Protein AF-A0A7J6Q6P9-F1 (afdb_monomer_lite)

Foldseek 3Di:
DVVVVVVVVVVVVVVCVVVVHDPDDDPPDDDDDPDDVVVVVVVVVVVVVVVVVVVVVVVVVVVVVVVVVVVVVVVVVVVVVVVVVVVVVVVVVVVCVVPDDDCPVVVVVVVVVVVVVPPDDDDDDDDDDDDDDDDDDDDDDDDDDPDDDDVVVVVCCVVPNPDDDPPPPPDQDPVNVPDCVVPDCCVPPPDHDDPDDDDDDDDDDDDDDDDPDDDD

Secondary structure (DSSP, 8-state):
-HHHHHHHHHHHHHHHHHTT---SPPTT--PPPSS-HHHHHHHHHHHHHHHHHHHHHHHHHHHHHHHHHHHHHHHHHHHHHHHHHHHHHHHHHHHHHHH-S--HHHHHHHHHHHHHHTTSPPP--------------PPP------PPP-HHHHHHHHHH-SSS--SSTTSPPTTTTT--TT--HHHHSS-----------PPP-PPPP---PPP-

Organism: Perkinsus olseni (NCBI:txid32597)

Radius of gyration: 37.48 Å; chains: 1; bounding box: 101×55×90 Å

pLDDT: mean 73.53, std 23.16, range [28.72, 98.19]

InterPro domains:
  IPR008610 Eukaryotic rRNA processing [PF05890] (1-209)
  IPR008610 Eukaryo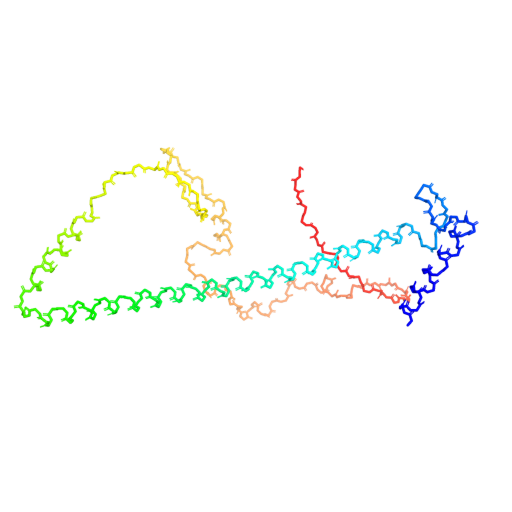tic rRNA processing [PTHR13028] (1-210)

Structure (mmCIF, N/CA/C/O backbone):
data_AF-A0A7J6Q6P9-F1
#
_entry.id   AF-A0A7J6Q6P9-F1
#
loop_
_atom_site.group_PDB
_atom_site.id
_atom_site.type_symbol
_atom_site.label_atom_id
_atom_site.label_alt_id
_atom_site.label_comp_id
_atom_site.label_asym_id
_atom_site.label_entity_id
_atom_site.label_seq_id
_atom_site.pdbx_PDB_ins_code
_atom_site.Cartn_x
_atom_site.Cartn_y
_atom_site.Cartn_z
_atom_site.occupancy
_atom_site.B_iso_or_equiv
_atom_site.auth_seq_id
_atom_site.auth_comp_id
_atom_site.auth_asym_id
_atom_site.auth_atom_id
_atom_site.pdbx_PDB_model_num
ATOM 1 N N . MET A 1 1 ? 11.789 15.532 -20.020 1.00 88.06 1 MET A N 1
ATOM 2 C CA . MET A 1 1 ? 12.680 14.413 -20.402 1.00 88.06 1 MET A CA 1
ATOM 3 C C . MET A 1 1 ? 11.927 13.096 -20.559 1.00 88.06 1 MET A C 1
ATOM 5 O O . MET A 1 1 ? 11.955 12.576 -21.658 1.00 88.06 1 MET A O 1
ATOM 9 N N . TYR A 1 2 ? 11.208 12.575 -19.553 1.00 96.00 2 TYR A N 1
ATOM 10 C CA . TYR A 1 2 ? 10.487 11.293 -19.706 1.00 96.00 2 TYR A CA 1
ATOM 11 C C . TYR A 1 2 ? 9.427 11.291 -20.832 1.00 96.00 2 TYR A C 1
ATOM 13 O O . TYR A 1 2 ? 9.474 10.401 -21.671 1.00 96.00 2 TYR A O 1
ATOM 21 N N . SER A 1 3 ? 8.559 12.314 -20.920 1.00 96.50 3 SER A N 1
ATOM 22 C CA . SER A 1 3 ? 7.544 12.436 -21.999 1.00 96.50 3 SER A CA 1
ATOM 23 C C . SER A 1 3 ? 8.168 12.438 -23.398 1.00 96.50 3 SER A C 1
ATOM 25 O O . SER A 1 3 ? 7.826 11.618 -24.236 1.00 96.50 3 SER A O 1
ATOM 27 N N . GLN A 1 4 ? 9.186 13.276 -23.608 1.00 97.00 4 GLN A N 1
ATOM 28 C CA . GLN A 1 4 ? 9.912 13.368 -24.879 1.00 97.00 4 GLN A CA 1
ATOM 29 C C . GLN A 1 4 ? 10.585 12.039 -25.279 1.00 97.00 4 GLN A C 1
ATOM 31 O O . GLN A 1 4 ? 10.624 11.681 -26.455 1.00 97.00 4 GLN A O 1
ATOM 36 N N . VAL A 1 5 ? 11.110 11.281 -24.308 1.00 97.69 5 VAL A N 1
ATOM 37 C CA . VAL A 1 5 ? 11.664 9.939 -24.561 1.00 97.69 5 VAL A CA 1
ATOM 38 C C . VAL A 1 5 ? 10.554 8.964 -24.959 1.00 97.69 5 VAL A C 1
ATOM 40 O O . VAL A 1 5 ? 10.743 8.187 -25.884 1.00 97.69 5 VAL A O 1
ATOM 43 N N . GLN A 1 6 ? 9.386 9.015 -24.316 1.00 96.69 6 GLN A N 1
ATOM 44 C CA . GLN A 1 6 ? 8.255 8.170 -24.706 1.00 96.69 6 GLN A CA 1
ATOM 45 C C . GLN A 1 6 ? 7.772 8.488 -26.126 1.00 96.69 6 GLN A C 1
ATOM 47 O O . GLN A 1 6 ? 7.619 7.571 -26.926 1.00 96.69 6 GLN A O 1
ATOM 52 N N . GLU A 1 7 ? 7.609 9.769 -26.458 1.00 97.50 7 GLU A N 1
ATOM 53 C CA . GLU A 1 7 ? 7.200 10.229 -27.792 1.00 97.50 7 GLU A CA 1
ATOM 54 C C . GLU A 1 7 ? 8.196 9.772 -28.871 1.00 97.50 7 GLU A C 1
ATOM 56 O O . GLU A 1 7 ? 7.816 9.093 -29.825 1.00 97.50 7 GLU A O 1
ATOM 61 N N . SER A 1 8 ? 9.494 10.023 -28.676 1.00 97.56 8 SER A N 1
ATOM 62 C CA . SER A 1 8 ? 10.532 9.578 -29.621 1.00 97.56 8 SER A CA 1
ATOM 63 C C . SER A 1 8 ? 10.601 8.054 -29.782 1.00 97.56 8 SER A C 1
ATOM 65 O O . SER A 1 8 ? 10.774 7.563 -30.899 1.00 97.56 8 SER A O 1
ATOM 67 N N . VAL A 1 9 ? 10.409 7.287 -28.702 1.00 96.75 9 VAL A N 1
ATOM 68 C CA . VAL A 1 9 ? 10.307 5.821 -28.773 1.00 96.75 9 VAL A CA 1
ATOM 69 C C . VAL A 1 9 ? 9.093 5.417 -29.610 1.00 96.75 9 VAL A C 1
ATOM 71 O O . VAL A 1 9 ? 9.234 4.601 -30.518 1.00 96.75 9 VAL A O 1
ATOM 74 N N . THR A 1 10 ? 7.916 6.010 -29.384 1.00 96.44 10 THR A N 1
ATOM 75 C CA . THR A 1 10 ? 6.718 5.687 -30.181 1.00 96.44 10 THR A CA 1
ATOM 76 C C . THR A 1 10 ? 6.895 5.996 -31.669 1.00 96.44 10 THR A C 1
ATOM 78 O O . THR A 1 10 ? 6.491 5.194 -32.515 1.00 96.44 10 THR A O 1
ATOM 81 N N . GLU A 1 11 ? 7.567 7.098 -32.010 1.00 97.06 11 GLU A N 1
ATOM 82 C CA . GLU A 1 11 ? 7.910 7.417 -33.397 1.00 97.06 11 GLU A CA 1
ATOM 83 C C . GLU A 1 11 ? 8.879 6.398 -34.009 1.00 97.06 11 GLU A C 1
ATOM 85 O O . GLU A 1 11 ? 8.691 5.988 -35.157 1.00 97.06 11 GLU A O 1
ATOM 90 N N . ALA A 1 12 ? 9.890 5.951 -33.257 1.00 96.94 12 ALA A N 1
ATOM 91 C CA . ALA A 1 12 ? 10.829 4.928 -33.714 1.00 96.94 12 ALA A CA 1
ATOM 92 C C . ALA A 1 12 ? 10.117 3.598 -34.013 1.00 96.94 12 ALA A C 1
ATOM 94 O O . ALA A 1 12 ? 10.311 3.031 -35.087 1.00 96.94 12 ALA A O 1
ATOM 95 N N . PHE A 1 13 ? 9.221 3.150 -33.125 1.00 96.12 13 PHE A N 1
ATOM 96 C CA . PHE A 1 13 ? 8.405 1.949 -33.343 1.00 96.12 13 PHE A CA 1
ATOM 97 C C . PHE A 1 13 ? 7.531 2.057 -34.601 1.00 96.12 13 PHE A C 1
ATOM 99 O O . PHE A 1 13 ? 7.444 1.098 -35.367 1.00 96.12 13 PHE A O 1
ATOM 106 N N . ARG A 1 14 ? 6.940 3.232 -34.874 1.00 96.38 14 ARG A N 1
ATOM 107 C CA . ARG A 1 14 ? 6.174 3.474 -36.110 1.00 96.38 14 ARG A CA 1
ATOM 108 C C . ARG A 1 14 ? 7.041 3.312 -37.363 1.00 96.38 14 ARG A C 1
ATOM 110 O O . ARG A 1 14 ? 6.584 2.741 -38.351 1.00 96.38 14 ARG A O 1
ATOM 117 N N . ARG A 1 15 ? 8.284 3.802 -37.330 1.00 96.81 15 ARG A N 1
ATOM 118 C CA . ARG A 1 15 ? 9.233 3.674 -38.449 1.00 96.81 15 ARG A CA 1
ATOM 119 C C . ARG A 1 15 ? 9.707 2.232 -38.632 1.00 96.81 15 ARG A C 1
ATOM 121 O O . ARG A 1 15 ? 9.747 1.765 -39.764 1.00 96.81 15 ARG A O 1
ATOM 128 N N . PHE A 1 16 ? 10.016 1.516 -37.550 1.00 96.81 16 PHE A N 1
ATOM 129 C CA . PHE A 1 16 ? 10.397 0.099 -37.618 1.00 96.81 16 PHE A CA 1
ATOM 130 C C . PHE A 1 16 ? 9.283 -0.767 -38.203 1.00 96.81 16 PHE A C 1
ATOM 132 O O . PHE A 1 16 ? 9.556 -1.578 -39.083 1.00 96.81 16 PHE A O 1
ATOM 139 N N . ALA A 1 17 ? 8.030 -0.517 -37.813 1.00 95.25 17 ALA A N 1
ATOM 140 C CA . ALA A 1 17 ? 6.877 -1.198 -38.392 1.00 95.25 17 ALA A CA 1
ATOM 141 C C . ALA A 1 17 ? 6.745 -0.946 -39.905 1.00 95.25 17 ALA A C 1
ATOM 143 O O . ALA A 1 17 ? 6.518 -1.886 -40.659 1.00 95.25 17 ALA A O 1
ATOM 144 N N . ALA A 1 18 ? 6.949 0.295 -40.368 1.00 96.06 18 ALA A N 1
ATOM 145 C CA . ALA A 1 18 ? 6.921 0.623 -41.798 1.00 96.06 18 ALA A CA 1
ATOM 146 C C . ALA A 1 18 ? 8.046 -0.059 -42.601 1.00 96.06 18 ALA A C 1
ATOM 148 O O . ALA A 1 18 ? 7.865 -0.352 -43.779 1.00 96.06 18 ALA A O 1
ATOM 149 N N . MET A 1 19 ? 9.193 -0.322 -41.965 1.00 96.50 19 MET A N 1
ATOM 150 C CA . MET A 1 19 ? 10.325 -1.047 -42.558 1.00 96.50 19 MET A CA 1
ATOM 151 C C . MET A 1 19 ? 10.232 -2.573 -42.385 1.00 96.50 19 MET A C 1
ATOM 153 O O . MET A 1 19 ? 11.109 -3.283 -42.866 1.00 96.50 19 MET A O 1
ATOM 157 N N . GLY A 1 20 ? 9.208 -3.088 -41.693 1.00 94.75 20 GLY A N 1
ATOM 158 C CA . GLY A 1 20 ? 9.057 -4.520 -41.416 1.00 94.75 20 GLY A CA 1
ATOM 159 C C . GLY A 1 20 ? 10.080 -5.088 -40.422 1.00 94.75 20 GLY A C 1
ATOM 160 O O . GLY A 1 20 ? 10.355 -6.282 -40.455 1.00 94.75 20 GLY A O 1
ATOM 161 N N . ILE A 1 21 ? 10.663 -4.251 -39.556 1.00 94.81 21 ILE A N 1
ATOM 162 C CA . ILE A 1 21 ? 11.646 -4.669 -38.546 1.00 94.81 21 ILE A CA 1
ATOM 163 C C . ILE A 1 21 ? 10.938 -4.897 -37.207 1.00 94.81 21 ILE A C 1
ATOM 165 O O . ILE A 1 21 ? 10.296 -3.992 -36.667 1.00 94.81 21 ILE A O 1
ATOM 169 N N . GLU A 1 22 ? 11.101 -6.088 -36.633 1.00 91.62 22 GLU A N 1
ATOM 170 C CA . GLU A 1 22 ? 10.611 -6.404 -35.2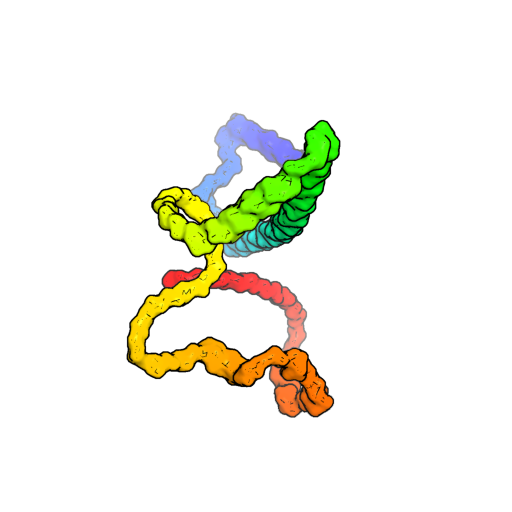90 1.00 91.62 22 GLU A CA 1
ATOM 171 C C . GLU A 1 22 ? 11.478 -5.725 -34.222 1.00 91.62 22 GLU A C 1
ATOM 173 O O . GLU A 1 22 ? 12.670 -5.992 -34.091 1.00 91.62 22 GLU A O 1
ATOM 178 N N . ALA A 1 23 ? 10.875 -4.824 -33.444 1.00 91.81 23 ALA A N 1
ATOM 179 C CA . ALA A 1 23 ? 11.579 -4.062 -32.409 1.00 91.81 23 ALA A CA 1
ATOM 180 C C . ALA A 1 23 ? 11.483 -4.687 -31.004 1.00 91.81 23 ALA A C 1
ATOM 182 O O . ALA A 1 23 ? 12.222 -4.296 -30.098 1.00 91.81 23 ALA A O 1
ATOM 183 N N . ASN A 1 24 ? 10.566 -5.637 -30.798 1.00 92.56 24 ASN A N 1
ATOM 184 C CA . ASN A 1 24 ? 10.370 -6.288 -29.506 1.00 92.56 24 ASN A CA 1
ATOM 185 C C . ASN A 1 24 ? 11.336 -7.458 -29.338 1.00 92.56 24 ASN A C 1
ATOM 187 O O . ASN A 1 24 ? 11.529 -8.256 -30.248 1.00 92.56 24 ASN A O 1
ATOM 191 N N . ARG A 1 25 ? 11.894 -7.595 -28.134 1.00 92.38 25 ARG A N 1
ATOM 192 C CA . ARG A 1 25 ? 12.655 -8.786 -27.757 1.00 92.38 25 ARG A CA 1
ATOM 193 C C . ARG A 1 25 ? 11.681 -9.959 -27.547 1.00 92.38 25 ARG A C 1
ATOM 195 O O . ARG A 1 25 ? 10.797 -9.811 -26.705 1.00 92.38 25 ARG A O 1
ATOM 202 N N . PRO A 1 26 ? 11.860 -11.109 -28.222 1.00 93.56 26 PRO A N 1
ATOM 203 C CA . PRO A 1 26 ? 11.084 -12.314 -27.934 1.00 93.56 26 PRO A CA 1
ATOM 204 C C . PRO A 1 26 ? 11.353 -12.845 -26.519 1.00 93.56 26 PRO A C 1
ATOM 206 O O . PRO A 1 26 ? 12.494 -12.799 -26.047 1.00 93.56 26 PRO A O 1
ATOM 209 N N . ASP A 1 27 ? 10.328 -13.394 -25.865 1.00 89.94 27 ASP A N 1
ATOM 210 C CA . ASP A 1 27 ? 10.433 -13.917 -24.493 1.00 89.94 27 ASP A CA 1
ATOM 211 C C . ASP A 1 27 ? 11.379 -15.129 -24.391 1.00 89.94 27 ASP A C 1
ATOM 213 O O . ASP A 1 27 ? 12.141 -15.240 -23.429 1.00 89.94 27 ASP A O 1
ATOM 217 N N . ASP A 1 28 ? 11.405 -15.978 -25.423 1.00 92.50 28 ASP A N 1
ATOM 218 C CA . ASP A 1 28 ? 12.211 -17.208 -25.475 1.00 92.50 28 ASP A CA 1
ATOM 219 C C . ASP A 1 28 ? 13.658 -16.983 -25.965 1.00 92.50 28 ASP A C 1
ATOM 221 O O . ASP A 1 28 ? 14.434 -17.926 -26.133 1.00 92.50 28 ASP A O 1
ATOM 225 N N . PHE A 1 29 ? 14.062 -15.727 -26.188 1.00 92.56 29 PHE A N 1
ATOM 226 C CA . PHE A 1 29 ? 15.419 -15.389 -26.617 1.00 92.56 29 PHE A CA 1
ATOM 227 C C . PHE A 1 29 ? 16.340 -15.114 -25.414 1.00 92.56 29 PHE A C 1
ATOM 229 O O . PHE A 1 29 ? 16.407 -13.997 -24.875 1.00 92.56 29 PHE A O 1
ATOM 236 N N . TYR A 1 30 ? 17.080 -16.145 -24.990 1.00 89.88 30 TYR A N 1
ATOM 237 C CA . TYR A 1 30 ? 18.031 -16.102 -23.871 1.00 89.88 30 TYR A CA 1
ATOM 238 C C . TYR A 1 30 ? 19.403 -15.542 -24.285 1.00 89.88 30 TYR A C 1
ATOM 240 O O . TYR A 1 30 ? 20.372 -16.279 -24.448 1.00 89.88 30 TYR A O 1
ATOM 248 N N . ALA A 1 31 ? 19.490 -14.220 -24.427 1.00 90.88 31 ALA A N 1
ATOM 249 C CA . ALA A 1 31 ? 20.757 -13.495 -24.544 1.00 90.88 31 ALA A CA 1
ATOM 250 C C . ALA A 1 31 ? 21.165 -12.850 -23.209 1.00 90.88 31 ALA A C 1
ATOM 252 O O . ALA A 1 31 ? 20.323 -12.604 -22.340 1.00 90.88 31 ALA A O 1
ATOM 253 N N . GLU A 1 32 ? 22.455 -12.548 -23.049 1.00 91.94 32 GLU A N 1
ATOM 254 C CA . GLU A 1 32 ? 22.954 -11.821 -21.881 1.00 91.94 32 GLU A CA 1
ATOM 255 C C . GLU A 1 32 ? 22.300 -10.432 -21.786 1.00 91.94 32 GLU A C 1
ATOM 257 O O . GLU A 1 32 ? 22.268 -9.663 -22.7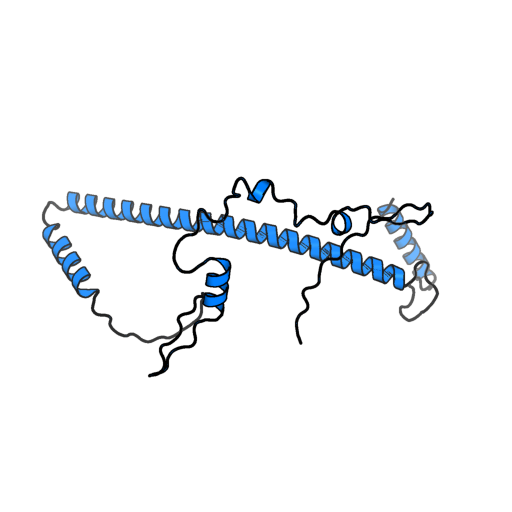46 1.00 91.94 32 GLU A O 1
ATOM 262 N N . MET A 1 33 ? 21.755 -10.112 -20.611 1.00 94.25 33 MET A N 1
ATOM 263 C CA . MET A 1 33 ? 21.126 -8.824 -20.320 1.00 94.25 33 MET A CA 1
ATOM 264 C C . MET A 1 33 ? 22.066 -7.941 -19.502 1.00 94.25 33 MET A C 1
ATOM 266 O O . MET A 1 33 ? 22.851 -8.433 -18.697 1.00 94.25 33 MET A O 1
ATOM 270 N N . LEU A 1 34 ? 21.899 -6.617 -19.604 1.00 95.06 34 LEU A N 1
ATOM 271 C CA . LEU A 1 34 ? 22.703 -5.636 -18.855 1.00 95.06 34 LEU A CA 1
ATOM 272 C C . LEU A 1 34 ? 22.706 -5.871 -17.328 1.00 95.06 34 LEU A C 1
ATOM 274 O O . LEU A 1 34 ? 23.646 -5.487 -16.634 1.00 95.06 34 LEU A O 1
ATOM 278 N N . LYS A 1 35 ? 21.639 -6.469 -16.787 1.00 95.62 35 LYS A N 1
ATOM 279 C CA . LYS A 1 35 ? 21.536 -6.871 -15.379 1.00 95.62 35 LYS A CA 1
ATOM 280 C C . LYS A 1 35 ? 21.276 -8.362 -15.290 1.00 95.62 35 LYS A C 1
ATOM 282 O O . LYS A 1 35 ? 20.409 -8.879 -15.988 1.00 95.62 35 LYS A O 1
ATOM 287 N N . THR A 1 36 ? 21.955 -9.018 -14.356 1.00 96.69 36 THR A N 1
ATOM 288 C CA . THR A 1 36 ? 21.766 -10.450 -14.116 1.00 96.69 36 THR A CA 1
ATOM 289 C C . THR A 1 36 ? 20.416 -10.734 -13.458 1.00 96.69 36 THR A C 1
ATOM 291 O O . THR A 1 36 ? 19.920 -9.950 -12.638 1.00 96.69 36 THR A O 1
ATOM 294 N N . ASP A 1 37 ? 19.840 -11.904 -13.737 1.00 93.31 37 ASP A N 1
ATOM 295 C CA . ASP A 1 37 ? 18.557 -12.317 -13.152 1.00 93.31 37 ASP A CA 1
ATOM 296 C C . ASP A 1 37 ? 18.591 -12.377 -11.625 1.00 93.31 37 ASP A C 1
ATOM 298 O O . ASP A 1 37 ? 17.607 -12.048 -10.960 1.00 93.31 37 ASP A O 1
ATOM 302 N N . GLN A 1 38 ? 19.748 -12.707 -11.046 1.00 96.00 38 GLN A N 1
ATOM 303 C CA . GLN A 1 38 ? 19.955 -12.668 -9.599 1.00 96.00 38 GLN A CA 1
ATOM 304 C C . GLN A 1 38 ? 19.790 -11.253 -9.027 1.00 96.00 38 GLN A C 1
ATOM 306 O O . GLN A 1 38 ? 19.227 -11.074 -7.944 1.00 96.00 38 GLN A O 1
ATOM 311 N N . GLN A 1 39 ? 20.280 -10.230 -9.732 1.00 97.31 39 GLN A N 1
ATOM 312 C CA . GLN A 1 39 ? 20.097 -8.838 -9.321 1.00 97.31 39 GLN A CA 1
ATOM 313 C C . GLN A 1 39 ? 18.634 -8.414 -9.471 1.00 97.31 39 GLN A C 1
ATOM 315 O O . GLN A 1 39 ? 18.081 -7.808 -8.551 1.00 97.31 39 GLN A O 1
ATOM 320 N N . MET A 1 40 ? 17.982 -8.781 -10.577 1.00 96.50 40 MET A N 1
ATOM 321 C CA . MET A 1 40 ? 16.561 -8.494 -10.789 1.00 96.50 40 MET A CA 1
ATOM 322 C C . MET A 1 40 ? 15.664 -9.204 -9.767 1.00 96.50 40 MET A C 1
ATOM 324 O O . MET A 1 40 ? 14.704 -8.604 -9.287 1.00 96.50 40 MET A O 1
ATOM 328 N N . GLY A 1 41 ? 16.016 -10.422 -9.346 1.00 97.31 41 GLY A N 1
ATOM 329 C CA . GLY A 1 41 ? 15.374 -11.130 -8.237 1.00 97.31 41 GLY A CA 1
ATOM 330 C C . GLY A 1 41 ? 15.396 -10.315 -6.943 1.00 97.31 41 GLY A C 1
ATOM 331 O O . GLY A 1 41 ? 14.343 -10.053 -6.367 1.00 97.31 41 GLY A O 1
ATOM 332 N N . LYS A 1 42 ? 16.566 -9.794 -6.553 1.00 97.94 42 LYS A N 1
ATOM 333 C CA . LYS A 1 42 ? 16.708 -8.926 -5.367 1.00 97.94 42 LYS A CA 1
ATOM 334 C C . LYS A 1 42 ? 15.890 -7.637 -5.480 1.00 97.94 42 LYS A C 1
ATOM 336 O O . LYS A 1 42 ? 15.329 -7.170 -4.492 1.00 97.94 42 LYS A O 1
ATOM 341 N N . ILE A 1 43 ? 15.828 -7.032 -6.669 1.00 97.81 43 ILE A N 1
ATOM 342 C CA . ILE A 1 43 ? 15.022 -5.823 -6.902 1.00 97.81 43 ILE A CA 1
ATOM 343 C C . ILE A 1 43 ? 13.531 -6.140 -6.727 1.00 97.81 43 ILE A C 1
ATOM 345 O O . ILE A 1 43 ? 12.843 -5.416 -6.007 1.00 97.81 43 ILE A O 1
ATOM 349 N N . ARG A 1 44 ? 13.049 -7.245 -7.311 1.00 97.69 44 ARG A N 1
ATOM 350 C CA . ARG A 1 44 ? 11.658 -7.702 -7.172 1.00 97.69 44 ARG A CA 1
ATOM 351 C C . ARG A 1 44 ? 11.291 -7.999 -5.719 1.00 97.69 44 ARG A C 1
ATOM 353 O O . ARG A 1 44 ? 10.247 -7.549 -5.256 1.00 97.69 44 ARG A O 1
ATOM 360 N N . GLU A 1 45 ? 12.163 -8.684 -4.982 1.00 97.69 45 GLU A N 1
ATOM 361 C CA . GLU A 1 45 ? 11.972 -8.945 -3.550 1.00 97.69 45 GLU A CA 1
ATOM 362 C C . GLU A 1 45 ? 11.841 -7.648 -2.743 1.00 97.69 45 GLU A C 1
ATOM 364 O O . GLU A 1 45 ? 10.924 -7.509 -1.935 1.00 97.69 45 GLU A O 1
ATOM 369 N N . ASN A 1 46 ? 12.707 -6.664 -3.003 1.00 97.94 46 ASN A N 1
ATOM 370 C CA . ASN A 1 46 ? 12.653 -5.372 -2.322 1.00 97.94 46 ASN A CA 1
ATOM 371 C C . ASN A 1 46 ? 11.356 -4.606 -2.617 1.00 97.94 46 ASN A C 1
ATOM 373 O O . ASN A 1 46 ? 10.794 -3.999 -1.705 1.00 97.94 46 ASN A O 1
ATOM 377 N N . LEU A 1 47 ? 10.876 -4.635 -3.864 1.00 97.62 47 LEU A N 1
ATOM 378 C CA . LEU A 1 47 ? 9.608 -4.008 -4.247 1.00 97.62 47 LEU A CA 1
ATOM 379 C C . LEU A 1 47 ? 8.419 -4.690 -3.558 1.00 97.62 47 LEU A C 1
ATOM 381 O O . LEU A 1 47 ? 7.584 -4.009 -2.964 1.00 97.62 47 LEU A O 1
ATOM 385 N N . ALA A 1 48 ? 8.387 -6.025 -3.548 1.00 97.62 48 ALA A N 1
ATOM 386 C CA . ALA A 1 48 ? 7.350 -6.785 -2.852 1.00 97.62 48 ALA A CA 1
ATOM 387 C C . ALA A 1 48 ? 7.352 -6.507 -1.336 1.00 97.62 48 ALA A C 1
ATOM 389 O O . ALA A 1 48 ? 6.298 -6.375 -0.711 1.00 97.62 48 ALA A O 1
ATOM 390 N N . ASP A 1 49 ? 8.532 -6.373 -0.729 1.00 97.31 49 ASP A N 1
ATOM 391 C CA . ASP A 1 49 ? 8.672 -6.006 0.681 1.00 97.31 49 ASP A CA 1
ATOM 392 C C . ASP A 1 49 ? 8.207 -4.572 0.966 1.00 97.31 49 ASP A C 1
ATOM 394 O O . ASP A 1 49 ? 7.639 -4.310 2.029 1.00 97.31 49 ASP A O 1
ATOM 398 N N . GLN A 1 50 ? 8.436 -3.631 0.048 1.00 97.62 50 GLN A N 1
ATOM 399 C CA . GLN A 1 50 ? 7.935 -2.260 0.168 1.00 97.62 50 GLN A CA 1
ATOM 400 C C . GLN A 1 50 ? 6.408 -2.213 0.089 1.00 97.62 50 GLN A C 1
ATOM 402 O O . GLN A 1 50 ? 5.789 -1.594 0.955 1.00 97.62 50 GLN A O 1
ATOM 407 N N . GLN A 1 51 ? 5.806 -2.919 -0.871 1.00 97.75 51 GLN A N 1
ATOM 408 C CA . GLN A 1 51 ? 4.350 -3.023 -1.008 1.00 97.75 51 GLN A CA 1
ATOM 409 C C . GLN A 1 51 ? 3.706 -3.569 0.271 1.00 97.75 51 GLN A C 1
ATOM 411 O O . GLN A 1 51 ? 2.833 -2.923 0.845 1.00 97.75 51 GLN A O 1
ATOM 416 N N . LYS A 1 52 ? 4.230 -4.676 0.814 1.00 97.88 52 LYS A N 1
ATOM 417 C CA . LYS A 1 52 ? 3.745 -5.251 2.083 1.00 97.88 52 LYS A CA 1
ATOM 418 C C . LYS A 1 52 ? 3.858 -4.283 3.259 1.00 97.88 52 LYS A C 1
ATOM 420 O O . LYS A 1 52 ? 3.010 -4.269 4.146 1.00 97.88 52 LYS A O 1
ATOM 425 N N . ARG A 1 53 ? 4.920 -3.472 3.315 1.00 97.25 53 ARG A N 1
ATOM 426 C CA . ARG A 1 53 ? 5.078 -2.467 4.382 1.00 97.25 53 ARG A CA 1
ATOM 427 C C . ARG A 1 53 ? 4.028 -1.369 4.279 1.00 97.25 53 ARG A C 1
ATOM 429 O O . ARG A 1 53 ? 3.523 -0.949 5.318 1.00 97.25 53 ARG A O 1
ATOM 436 N N . ILE A 1 54 ? 3.729 -0.915 3.064 1.00 97.25 54 ILE A N 1
ATOM 437 C CA . ILE A 1 54 ? 2.689 0.085 2.806 1.00 97.25 54 ILE A CA 1
ATOM 438 C C . ILE A 1 54 ? 1.332 -0.478 3.232 1.00 97.25 54 ILE A C 1
ATOM 440 O O . ILE A 1 54 ? 0.677 0.120 4.084 1.00 97.25 54 ILE A O 1
ATOM 444 N N . GLU A 1 55 ? 0.996 -1.683 2.775 1.00 98.12 55 GLU A N 1
ATOM 445 C CA . GLU A 1 55 ? -0.253 -2.377 3.103 1.00 98.12 55 GLU A CA 1
ATOM 446 C C . GLU A 1 55 ? -0.456 -2.522 4.622 1.00 98.12 55 GLU A C 1
ATOM 448 O O . GLU A 1 55 ? -1.474 -2.102 5.167 1.00 98.12 55 GLU A O 1
ATOM 453 N N . ILE A 1 56 ? 0.558 -2.993 5.359 1.00 97.69 56 ILE A N 1
ATOM 454 C CA . ILE A 1 56 ? 0.484 -3.130 6.826 1.00 97.69 56 ILE A CA 1
ATOM 455 C C . ILE A 1 56 ? 0.222 -1.781 7.518 1.00 97.69 56 ILE A C 1
ATOM 457 O O . ILE A 1 56 ? -0.452 -1.714 8.556 1.00 97.69 56 ILE A O 1
ATOM 461 N N . VAL A 1 57 ? 0.801 -0.694 7.005 1.00 98.19 57 VAL A N 1
ATOM 462 C CA . VAL A 1 57 ? 0.602 0.649 7.565 1.00 98.19 57 VAL A CA 1
ATOM 463 C C . VAL A 1 57 ? -0.808 1.150 7.264 1.00 98.19 57 VAL A C 1
ATOM 465 O O . VAL A 1 57 ? -1.452 1.705 8.159 1.00 98.19 57 VAL A O 1
ATOM 468 N N . GLU A 1 58 ? -1.300 0.934 6.050 1.00 98.19 58 GLU A N 1
ATOM 469 C CA . GLU A 1 58 ? -2.653 1.303 5.631 1.00 98.19 58 GLU A CA 1
ATOM 470 C C . GLU A 1 58 ? -3.714 0.532 6.415 1.00 98.19 58 GLU A C 1
ATOM 472 O O . GLU A 1 58 ? -4.594 1.150 7.020 1.00 98.19 58 GLU A O 1
ATOM 477 N N . GLU A 1 59 ? -3.568 -0.787 6.549 1.00 97.69 59 GLU A N 1
ATOM 478 C CA . GLU A 1 59 ? -4.444 -1.611 7.383 1.00 97.69 59 GLU A CA 1
ATOM 479 C C . GLU A 1 59 ? -4.445 -1.149 8.842 1.00 97.69 59 GLU A C 1
ATOM 481 O O . GLU A 1 59 ? -5.490 -1.078 9.496 1.00 97.69 59 GLU A O 1
ATOM 486 N N . ARG A 1 60 ? -3.275 -0.784 9.382 1.00 98.00 60 ARG A N 1
ATOM 487 C CA . ARG A 1 60 ? -3.178 -0.255 10.747 1.00 98.00 60 ARG A CA 1
ATOM 488 C C . ARG A 1 60 ? -3.946 1.056 10.888 1.00 98.00 60 ARG A C 1
ATOM 490 O O . ARG A 1 60 ? -4.653 1.219 11.886 1.00 98.00 60 ARG A O 1
ATOM 497 N N . LYS A 1 61 ? -3.806 1.979 9.932 1.00 98.19 61 LYS A N 1
ATOM 498 C CA . LYS A 1 61 ? -4.533 3.258 9.923 1.00 98.19 61 LYS A CA 1
ATOM 499 C C . LYS A 1 61 ? -6.040 3.021 9.821 1.00 98.19 61 LYS A C 1
ATOM 501 O O . LYS A 1 61 ? -6.782 3.542 10.656 1.00 98.19 61 LYS A O 1
ATOM 506 N N . ARG A 1 62 ? -6.475 2.161 8.895 1.00 98.00 62 ARG A N 1
ATOM 507 C CA . ARG A 1 62 ? -7.877 1.756 8.726 1.00 98.00 62 ARG A CA 1
ATOM 508 C C . ARG A 1 62 ? -8.453 1.179 10.019 1.00 98.00 62 ARG A C 1
ATOM 510 O O . ARG A 1 62 ? -9.435 1.694 10.546 1.00 98.00 62 ARG A O 1
ATOM 517 N N . ARG A 1 63 ? -7.770 0.206 10.626 1.00 97.06 63 ARG A N 1
ATOM 518 C CA . ARG A 1 63 ? -8.198 -0.420 11.887 1.00 97.06 63 ARG A CA 1
ATOM 519 C C . ARG A 1 63 ? -8.273 0.572 13.051 1.00 97.06 63 ARG A C 1
ATOM 521 O O . ARG A 1 63 ? -9.089 0.412 13.960 1.00 97.06 63 ARG A O 1
ATOM 528 N N . GLN A 1 64 ? -7.396 1.574 13.090 1.00 97.88 64 GLN A N 1
ATOM 529 C CA . GLN A 1 64 ? -7.464 2.633 14.100 1.00 97.88 64 GLN A CA 1
ATOM 530 C C . GLN A 1 64 ? -8.664 3.559 13.872 1.00 97.88 64 GLN A C 1
ATOM 532 O O . GLN A 1 64 ? -9.327 3.919 14.848 1.00 97.88 64 GLN A O 1
ATOM 537 N N . ALA A 1 65 ? -8.959 3.917 12.620 1.00 97.75 65 ALA A N 1
ATOM 538 C CA . ALA A 1 65 ? -10.127 4.715 12.262 1.00 97.75 65 ALA A CA 1
ATOM 539 C C . ALA A 1 65 ? -11.432 3.987 12.621 1.00 97.75 65 ALA A C 1
ATOM 541 O O . ALA A 1 65 ? -12.260 4.551 13.334 1.00 97.75 65 ALA A O 1
ATOM 542 N N . GLU A 1 66 ? -11.555 2.708 12.262 1.00 96.44 66 GLU A N 1
ATOM 543 C CA . GLU A 1 66 ? -12.709 1.861 12.598 1.00 96.44 66 GLU A CA 1
ATOM 544 C C . GLU A 1 66 ? -12.936 1.774 14.114 1.00 96.44 66 GLU A C 1
ATOM 546 O O . GLU A 1 66 ? -14.057 1.925 14.594 1.00 96.44 66 GLU A O 1
ATOM 551 N N . LYS A 1 67 ? -11.868 1.621 14.909 1.00 97.31 67 LYS A N 1
ATOM 552 C CA . LYS A 1 67 ? -11.973 1.622 16.380 1.00 97.31 67 LYS A CA 1
ATOM 553 C C . LYS A 1 67 ? -12.449 2.961 16.938 1.00 97.31 67 LYS A C 1
ATOM 555 O O . LYS A 1 67 ? -13.215 2.978 17.901 1.00 97.31 67 LYS A O 1
ATOM 560 N N . LYS A 1 68 ? -11.966 4.080 16.391 1.00 97.69 68 LYS A N 1
ATOM 561 C CA . LYS A 1 68 ? -12.401 5.422 16.811 1.00 97.69 68 LYS A CA 1
ATOM 562 C C . LYS A 1 68 ? -13.866 5.647 16.441 1.00 97.69 68 LYS A C 1
ATOM 564 O O . LYS A 1 68 ? -14.627 6.113 17.284 1.00 97.69 68 LYS A O 1
ATOM 569 N N . PHE A 1 69 ? -14.259 5.272 15.225 1.00 97.62 69 PHE A N 1
ATOM 570 C CA . PHE A 1 69 ? -15.632 5.380 14.746 1.00 97.62 69 PHE A CA 1
ATOM 571 C C . PHE A 1 69 ? -16.588 4.505 15.561 1.00 97.62 69 PHE A C 1
ATOM 573 O O . PHE A 1 69 ? -17.581 5.010 16.071 1.00 97.62 69 PHE A O 1
ATOM 580 N N . GLY A 1 70 ? -16.238 3.239 15.806 1.00 97.81 70 GLY A N 1
ATOM 581 C CA . GLY A 1 70 ? -17.049 2.332 16.620 1.00 97.81 70 GLY A CA 1
ATOM 582 C C . GLY A 1 70 ? -17.301 2.860 18.035 1.00 97.81 70 GLY A C 1
ATOM 583 O O . GLY A 1 70 ? -18.419 2.768 18.534 1.00 97.81 70 GLY A O 1
ATOM 584 N N . LYS A 1 71 ? -16.301 3.496 18.664 1.00 97.44 71 LYS A N 1
ATOM 585 C CA . LYS A 1 71 ? -16.485 4.163 19.966 1.00 97.44 71 LYS A CA 1
ATOM 586 C C . LYS A 1 71 ? -17.443 5.352 19.885 1.00 97.44 71 LYS A C 1
ATOM 588 O O . LYS A 1 71 ? -18.327 5.466 20.726 1.00 97.44 71 LYS A O 1
ATOM 593 N N . LYS A 1 72 ? -17.284 6.220 18.879 1.00 96.56 72 LYS A N 1
ATOM 594 C CA . LYS A 1 72 ? -18.185 7.364 18.665 1.00 96.56 72 LYS A CA 1
ATOM 595 C C . LYS A 1 72 ? -19.623 6.903 18.429 1.00 96.56 72 LYS A C 1
ATOM 597 O O . LYS A 1 72 ? -20.533 7.444 19.039 1.00 96.56 72 LYS A O 1
ATOM 602 N N . MET A 1 73 ? -19.810 5.864 17.618 1.00 97.56 73 MET A N 1
ATOM 603 C CA . MET A 1 73 ? -21.119 5.291 17.309 1.00 97.56 73 MET A CA 1
ATOM 604 C C . MET A 1 73 ? -21.801 4.704 18.552 1.00 97.56 73 MET A C 1
ATOM 606 O O . MET A 1 73 ? -22.991 4.920 18.748 1.00 97.56 73 MET A O 1
ATOM 610 N N . GLN A 1 74 ? -21.059 4.019 19.430 1.00 95.50 74 GLN A N 1
ATOM 611 C CA . GLN A 1 74 ? -21.608 3.517 20.697 1.00 95.50 74 GLN A CA 1
ATOM 612 C C . GLN A 1 74 ? -22.079 4.650 21.619 1.00 95.50 74 GLN A C 1
ATOM 614 O O . GLN A 1 74 ? -23.165 4.557 22.189 1.00 95.50 74 GLN A O 1
ATOM 619 N N . VAL A 1 75 ? -21.287 5.721 21.746 1.00 97.56 75 VAL A N 1
ATOM 620 C CA . VAL A 1 75 ? -21.654 6.895 22.557 1.00 97.56 75 VAL A CA 1
ATOM 621 C C . VAL A 1 75 ? -22.863 7.614 21.961 1.00 97.56 75 VAL A C 1
ATOM 623 O O . VAL A 1 75 ? -23.822 7.876 22.683 1.00 97.56 75 VAL A O 1
ATOM 626 N N . ALA A 1 76 ? -22.860 7.863 20.649 1.00 97.12 76 ALA A N 1
ATOM 627 C CA . ALA A 1 76 ? -23.974 8.493 19.946 1.00 97.12 76 ALA A CA 1
ATOM 628 C C . ALA A 1 76 ? -25.266 7.672 20.080 1.00 97.12 76 ALA A C 1
ATOM 630 O O . ALA A 1 76 ? -26.315 8.226 20.389 1.00 97.12 76 ALA A O 1
ATOM 631 N N . ALA A 1 77 ? -25.193 6.344 19.950 1.00 97.75 77 ALA A N 1
ATOM 632 C CA . ALA A 1 77 ? -26.346 5.468 20.148 1.00 97.75 77 ALA A CA 1
ATOM 633 C C . ALA A 1 77 ? -26.880 5.515 21.591 1.00 97.75 77 ALA A C 1
ATOM 635 O O . ALA A 1 77 ? -28.091 5.482 21.801 1.00 97.75 77 ALA A O 1
ATOM 636 N N . ALA A 1 78 ? -26.005 5.600 22.599 1.00 96.94 78 ALA A N 1
ATOM 637 C CA . ALA A 1 78 ? -26.429 5.748 23.992 1.00 96.94 78 ALA A CA 1
ATOM 638 C C . ALA A 1 78 ? -27.108 7.106 24.248 1.00 96.94 78 ALA A C 1
ATOM 640 O O . ALA A 1 78 ? -28.142 7.148 24.913 1.00 96.94 78 ALA A O 1
ATOM 641 N N . GLN A 1 79 ? -26.566 8.191 23.686 1.00 96.75 79 GLN A N 1
ATOM 642 C CA . GLN A 1 79 ? -27.151 9.532 23.768 1.00 96.75 79 GLN A CA 1
ATOM 643 C C . GLN A 1 79 ? -28.504 9.608 23.053 1.00 96.75 79 GLN A C 1
ATOM 645 O O . GLN A 1 79 ? -29.461 10.090 23.647 1.00 96.75 79 GLN A O 1
ATOM 650 N N . ALA A 1 80 ? -28.614 9.058 21.840 1.00 96.81 80 ALA A N 1
ATOM 651 C CA . ALA A 1 80 ? -29.868 9.000 21.091 1.00 96.81 80 ALA A CA 1
ATOM 652 C C . ALA A 1 80 ? -30.954 8.228 21.857 1.00 96.81 80 ALA A C 1
ATOM 654 O O . ALA A 1 80 ? -32.072 8.710 21.992 1.00 96.81 80 ALA A O 1
ATOM 655 N N . ARG A 1 81 ? -30.612 7.078 22.460 1.00 96.88 81 ARG A N 1
ATOM 656 C CA . ARG A 1 81 ? -31.548 6.333 23.324 1.00 96.88 81 ARG A CA 1
ATOM 657 C C . ARG A 1 81 ? -31.972 7.126 24.558 1.00 96.88 81 ARG A C 1
ATOM 659 O O . ARG A 1 81 ? -33.109 6.999 24.996 1.00 96.88 81 ARG A O 1
ATOM 666 N N . ALA A 1 82 ? -31.065 7.890 25.165 1.00 96.50 82 ALA A N 1
ATOM 667 C CA . ALA A 1 82 ? -31.395 8.728 26.315 1.00 96.50 82 ALA A CA 1
ATOM 668 C C . ALA A 1 82 ? -32.293 9.912 25.920 1.00 96.50 82 ALA A C 1
ATOM 670 O O . ALA A 1 82 ? -33.225 10.218 26.658 1.00 96.50 82 ALA A O 1
ATOM 671 N N . ALA A 1 83 ? -32.047 10.534 24.762 1.00 96.94 83 ALA A N 1
ATOM 672 C CA . ALA A 1 83 ? -32.886 11.592 24.204 1.00 96.94 83 ALA A CA 1
ATOM 673 C C . ALA A 1 83 ? -34.300 11.078 23.901 1.00 96.94 83 ALA A C 1
ATOM 675 O O . ALA A 1 83 ? -35.253 11.618 24.445 1.00 96.94 83 ALA A O 1
ATOM 676 N N . GLN A 1 84 ? -34.420 9.948 23.195 1.00 96.44 84 GLN A N 1
ATOM 677 C CA . GLN A 1 84 ? -35.708 9.291 22.928 1.00 96.44 84 GLN A CA 1
ATOM 678 C C . GLN A 1 84 ? -36.478 8.976 24.216 1.00 96.44 84 GLN A C 1
ATOM 680 O O . GLN A 1 84 ? -37.677 9.202 24.301 1.00 96.44 84 GLN A O 1
ATOM 685 N N . LYS A 1 85 ? -35.800 8.483 25.263 1.00 97.00 85 LYS A N 1
ATOM 686 C CA . LYS A 1 85 ? -36.449 8.252 26.564 1.00 97.00 85 LYS A CA 1
ATOM 687 C C . LYS A 1 85 ? -36.978 9.542 27.189 1.00 97.00 85 LYS A C 1
ATOM 689 O O . LYS A 1 85 ? -38.046 9.509 27.785 1.00 97.00 85 LYS A O 1
ATOM 694 N N . ARG A 1 86 ? -36.234 10.648 27.089 1.00 96.00 86 ARG A N 1
ATOM 695 C CA . ARG A 1 86 ? -36.662 11.953 27.615 1.00 96.00 86 ARG A CA 1
ATOM 696 C C . ARG A 1 86 ? -37.842 12.516 26.828 1.00 96.00 86 ARG A C 1
ATOM 698 O O . ARG A 1 86 ? -38.785 12.974 27.455 1.00 96.00 86 ARG A O 1
ATOM 705 N N . GLU A 1 87 ? -37.804 12.437 25.500 1.00 96.69 87 GLU A N 1
ATOM 706 C CA . GLU A 1 87 ? -38.910 12.846 24.623 1.00 96.69 87 GLU A CA 1
ATOM 707 C C . GLU A 1 87 ? -40.179 12.050 24.942 1.00 96.69 87 GLU A C 1
ATOM 709 O O . GLU A 1 87 ? -41.200 12.644 25.272 1.00 96.69 87 GLU A O 1
ATOM 714 N N . ASN A 1 88 ? -40.079 10.718 25.005 1.00 95.19 88 ASN A N 1
ATOM 715 C CA . ASN A 1 88 ? -41.209 9.855 25.355 1.00 95.19 88 ASN A CA 1
ATOM 716 C C . ASN A 1 88 ? -41.780 10.166 26.751 1.00 95.19 88 ASN A C 1
ATOM 718 O O . ASN A 1 88 ? -42.992 10.149 26.938 1.00 95.19 88 ASN A O 1
ATOM 722 N N . LEU A 1 89 ? -40.929 10.431 27.752 1.00 94.12 89 LEU A N 1
ATOM 723 C CA . LEU A 1 89 ? -41.396 10.798 29.095 1.00 94.12 89 LEU A CA 1
ATOM 724 C C . LEU A 1 89 ? -42.100 12.160 29.097 1.00 94.12 89 LEU A C 1
ATOM 726 O O . LEU A 1 89 ? -43.161 12.273 29.702 1.00 94.12 89 LEU A O 1
ATOM 730 N N . ALA A 1 90 ? -41.566 13.150 28.377 1.00 94.19 90 ALA A N 1
ATOM 731 C CA . ALA A 1 90 ? -42.187 14.466 28.251 1.00 94.19 90 ALA A CA 1
ATOM 732 C C . ALA A 1 90 ? -43.538 14.403 27.514 1.00 94.19 90 ALA A C 1
ATOM 734 O O . ALA A 1 90 ? -44.473 15.112 27.874 1.00 94.19 90 ALA A O 1
ATOM 735 N N . GLU A 1 91 ? -43.672 13.545 26.500 1.00 93.81 91 GLU A N 1
ATOM 736 C CA . GLU A 1 91 ? -44.954 13.284 25.834 1.00 93.81 91 GLU A CA 1
ATOM 737 C C . GLU A 1 91 ? -45.971 12.632 26.779 1.00 93.81 91 GLU A C 1
ATOM 739 O O . GLU A 1 91 ? -47.137 13.026 26.789 1.00 93.81 91 GLU A O 1
ATOM 744 N N . ILE A 1 92 ? -45.537 11.678 27.613 1.00 89.88 92 ILE A N 1
ATOM 745 C CA . ILE A 1 92 ? -46.395 11.046 28.626 1.00 89.88 92 ILE A CA 1
ATOM 746 C C . ILE A 1 92 ? -46.834 12.063 29.685 1.00 89.88 92 ILE A C 1
ATOM 748 O O . ILE A 1 92 ? -48.000 12.054 30.072 1.00 89.88 92 ILE A O 1
ATOM 752 N N . GLU A 1 93 ? -45.933 12.920 30.167 1.00 90.31 93 GLU A N 1
ATOM 753 C CA . GLU A 1 93 ? -46.258 13.980 31.133 1.00 90.31 93 GLU A CA 1
ATOM 754 C C . GLU A 1 93 ? -47.277 14.963 30.553 1.00 90.31 93 GLU A C 1
ATOM 756 O O . GLU A 1 93 ? -48.343 15.136 31.140 1.00 90.31 93 GLU A O 1
ATOM 761 N N . LYS A 1 94 ? -47.041 15.480 29.340 1.00 91.44 94 LYS A N 1
ATOM 762 C CA . LYS A 1 94 ? -48.010 16.332 28.628 1.00 91.44 94 LYS A CA 1
ATOM 763 C C . LYS A 1 94 ? -49.362 15.644 28.439 1.00 91.44 94 LYS A C 1
ATOM 765 O O . LYS A 1 94 ? -50.410 16.264 28.604 1.00 91.44 94 LYS A O 1
ATOM 770 N N . TRP A 1 95 ? -49.359 14.354 28.098 1.00 85.50 95 TRP A N 1
ATOM 771 C CA . TRP A 1 95 ? -50.590 13.580 27.957 1.00 85.50 95 TRP A CA 1
ATOM 772 C C . TRP A 1 95 ? -51.333 13.444 29.290 1.00 85.50 95 TRP A C 1
ATOM 774 O O . TRP A 1 95 ? -52.549 13.622 29.309 1.00 85.50 95 TRP A O 1
ATOM 784 N N . LYS A 1 96 ? -50.622 13.183 30.398 1.00 85.88 96 LYS A N 1
ATOM 785 C CA . LYS A 1 96 ? -51.200 13.126 31.751 1.00 85.88 96 LYS A CA 1
ATOM 786 C C . LYS A 1 96 ? -51.817 14.465 32.159 1.00 85.88 96 LYS A C 1
ATOM 788 O O . LYS A 1 96 ? -52.952 14.472 32.618 1.00 85.88 96 LYS A O 1
ATOM 793 N N . GLU A 1 97 ? -51.108 15.572 31.937 1.00 85.38 97 GLU A N 1
ATOM 794 C CA . GLU A 1 97 ? -51.597 16.931 32.217 1.00 85.38 97 GLU A CA 1
ATOM 795 C C . GLU A 1 97 ? -52.859 17.257 31.405 1.00 85.38 97 GLU A C 1
ATOM 797 O O . GLU A 1 97 ? -53.839 17.756 31.949 1.00 85.38 97 GLU A O 1
ATOM 802 N N . SER A 1 98 ? -52.878 16.905 30.113 1.00 78.69 98 SER A N 1
ATOM 803 C CA . SER A 1 98 ? -54.019 17.177 29.225 1.00 78.69 98 SER A CA 1
ATOM 804 C C . SER A 1 98 ? -55.287 16.373 29.539 1.00 78.69 98 SER A C 1
ATOM 806 O O . SER A 1 98 ? -56.364 16.740 29.074 1.00 78.69 98 SER A O 1
ATOM 808 N N . LYS A 1 99 ? -55.181 15.264 30.285 1.00 77.06 99 LYS A N 1
ATOM 809 C CA . LYS A 1 99 ? -56.304 14.345 30.529 1.00 77.06 99 LYS A CA 1
ATOM 810 C C . LYS A 1 99 ? -57.001 14.525 31.872 1.00 77.06 99 LYS A C 1
ATOM 812 O O . LYS A 1 99 ? -58.056 13.925 32.051 1.00 77.06 99 LYS A O 1
ATOM 817 N N . GLY A 1 100 ? -56.465 15.363 32.761 1.00 54.81 100 GLY A N 1
ATOM 818 C CA . GLY A 1 100 ? -56.964 15.477 34.129 1.00 54.81 100 GLY A CA 1
ATOM 819 C C . GLY A 1 100 ? -56.649 14.215 34.939 1.00 54.81 100 GLY A C 1
ATOM 820 O O . GLY A 1 100 ? -56.641 13.092 34.441 1.00 54.81 100 GLY A O 1
ATOM 821 N N . GLU A 1 101 ? -56.281 14.417 36.188 1.00 61.38 101 GLU A N 1
ATOM 822 C CA . GLU A 1 101 ? -55.617 13.454 37.058 1.00 61.38 101 GLU A CA 1
ATOM 823 C C . GLU A 1 101 ? -56.508 12.247 37.431 1.00 61.38 101 GLU A C 1
ATOM 825 O O . GLU A 1 101 ? -57.561 12.443 38.019 1.00 61.38 101 GLU A O 1
ATOM 830 N N . ASP A 1 102 ? -56.097 11.021 37.048 1.00 55.50 102 ASP A N 1
ATOM 831 C CA . ASP A 1 102 ? -56.200 9.754 37.829 1.00 55.50 102 ASP A CA 1
ATOM 832 C C . ASP A 1 102 ? -55.833 8.493 37.000 1.00 55.50 102 ASP A C 1
ATOM 834 O O . ASP A 1 102 ? -56.556 7.499 36.915 1.00 55.50 102 ASP A O 1
ATOM 838 N N . VAL A 1 103 ? -54.665 8.491 36.343 1.00 55.81 103 VAL A N 1
ATOM 839 C CA . VAL A 1 103 ? -54.144 7.290 35.636 1.00 55.81 103 VAL A CA 1
ATOM 840 C C . VAL A 1 103 ? -52.841 6.762 36.260 1.00 55.81 103 VAL A C 1
ATOM 842 O O . VAL A 1 103 ? -52.380 5.667 35.924 1.00 55.81 103 VAL A O 1
ATOM 845 N N . SER A 1 104 ? -52.255 7.483 37.225 1.00 55.53 104 SER A N 1
ATOM 846 C CA . SER A 1 104 ? -51.025 7.087 37.935 1.00 55.53 104 SER A CA 1
ATOM 847 C C . SER A 1 104 ? -51.180 5.739 38.654 1.00 55.53 104 SER A C 1
ATOM 849 O O . SER A 1 104 ? -50.344 4.851 38.472 1.00 55.53 104 SER A O 1
ATOM 851 N N . ALA A 1 105 ? -52.312 5.527 39.333 1.00 54.75 105 ALA A N 1
ATOM 852 C CA . ALA A 1 105 ? -52.638 4.284 40.033 1.00 54.75 105 ALA A CA 1
ATOM 853 C C . ALA A 1 105 ? -52.811 3.072 39.092 1.00 54.75 105 ALA A C 1
ATOM 855 O O . ALA A 1 105 ? -52.550 1.930 39.479 1.00 54.75 105 ALA A O 1
ATOM 856 N N . SER A 1 106 ? -53.220 3.292 37.836 1.00 55.81 106 SER A N 1
ATOM 857 C CA . SER A 1 106 ? -53.369 2.207 36.857 1.00 55.81 106 SER A CA 1
ATOM 858 C C . SER A 1 106 ? -52.028 1.817 36.229 1.00 55.81 106 SER A C 1
ATOM 860 O O . SER A 1 106 ? -51.770 0.628 36.030 1.00 55.81 106 SER A O 1
ATOM 862 N N . VAL A 1 107 ? -51.150 2.792 35.960 1.00 58.53 107 VAL A N 1
ATOM 863 C CA . VAL A 1 107 ? -49.843 2.549 35.324 1.00 58.53 107 VAL A CA 1
ATOM 864 C C . VAL A 1 107 ? -48.875 1.839 36.273 1.00 58.53 107 VAL A C 1
ATOM 866 O O . VAL A 1 107 ? -48.256 0.854 35.861 1.00 58.53 107 VAL A O 1
ATOM 869 N N . GLU A 1 108 ? -48.799 2.240 37.548 1.00 58.81 108 GLU A N 1
ATOM 870 C CA . GLU A 1 108 ? -47.982 1.542 38.558 1.00 58.81 108 GLU A CA 1
ATOM 871 C C . GLU A 1 108 ? -48.439 0.091 38.752 1.00 58.81 108 GLU A C 1
ATOM 873 O O . GLU A 1 108 ? -47.623 -0.833 38.720 1.00 58.81 108 GLU A O 1
ATOM 878 N N . LYS A 1 109 ? -49.755 -0.141 38.805 1.00 56.38 109 LYS A N 1
ATOM 879 C CA . LYS A 1 109 ? -50.342 -1.483 38.926 1.00 56.38 109 LYS A CA 1
ATOM 880 C C . LYS A 1 109 ? -50.086 -2.362 37.695 1.00 56.38 109 LYS A C 1
ATOM 882 O O . LYS A 1 109 ? -49.947 -3.582 37.824 1.00 56.38 109 LYS A O 1
ATOM 887 N N . THR A 1 110 ? -50.002 -1.778 36.496 1.00 60.03 110 THR A N 1
ATOM 888 C CA . THR A 1 110 ? -49.607 -2.512 35.279 1.00 60.03 110 THR A CA 1
ATOM 889 C C . THR A 1 110 ? -48.105 -2.774 35.196 1.00 60.03 110 THR A C 1
ATOM 891 O O . THR A 1 110 ? -47.709 -3.877 34.817 1.00 60.03 110 THR A O 1
ATOM 894 N N . LEU A 1 111 ? -47.260 -1.826 35.609 1.00 60.59 111 LEU A N 1
ATOM 895 C CA . LEU A 1 111 ? -45.805 -1.982 35.593 1.00 60.59 111 LEU A CA 1
ATOM 896 C C . LEU A 1 111 ? -45.340 -3.033 36.616 1.00 60.59 111 LEU A C 1
ATOM 898 O O . LEU A 1 111 ? -44.478 -3.860 36.314 1.00 60.59 111 LEU A O 1
ATOM 902 N N . GLU A 1 112 ? -45.981 -3.088 37.785 1.00 61.78 112 GLU A N 1
ATOM 903 C CA . GLU A 1 112 ? -45.710 -4.098 38.811 1.00 61.78 112 GLU A CA 1
ATOM 904 C C . GLU A 1 112 ? -46.157 -5.512 38.380 1.00 61.78 112 GLU A C 1
ATOM 906 O O . GLU A 1 112 ? -45.474 -6.503 38.659 1.00 61.78 112 GLU A O 1
ATOM 911 N N . LYS A 1 113 ? -47.256 -5.622 37.614 1.00 57.47 113 LYS A N 1
ATOM 912 C CA . LYS A 1 113 ? -47.710 -6.892 37.011 1.00 57.47 113 LYS A CA 1
ATOM 913 C C . LYS A 1 113 ? -46.778 -7.404 35.909 1.00 57.47 113 LYS A C 1
ATOM 915 O O . LYS A 1 113 ? -46.605 -8.617 35.791 1.00 57.47 113 LYS A O 1
ATOM 920 N N . VAL A 1 114 ? -46.170 -6.519 35.118 1.00 58.53 114 VAL A N 1
ATOM 921 C CA . VAL A 1 114 ? -45.201 -6.903 34.073 1.00 58.53 114 VAL A CA 1
ATOM 922 C C . VAL A 1 114 ? -43.851 -7.283 34.689 1.00 58.53 114 VAL A C 1
ATOM 924 O O . VAL A 1 114 ? -43.267 -8.292 34.298 1.00 58.53 114 VAL A O 1
ATOM 927 N N . SER A 1 115 ? -43.401 -6.561 35.719 1.00 58.97 115 SER A N 1
ATOM 928 C CA . SER A 1 115 ? -42.158 -6.870 36.440 1.00 58.97 115 SER A CA 1
ATOM 929 C C . SER A 1 115 ? -42.216 -8.229 37.163 1.00 58.97 115 SER A C 1
ATOM 931 O O . SER A 1 115 ? -41.260 -9.003 37.112 1.00 58.97 115 SER A O 1
ATOM 933 N N . LYS A 1 116 ? -43.373 -8.602 37.736 1.00 57.44 116 LYS A N 1
ATOM 934 C CA . LYS A 1 116 ? -43.580 -9.927 38.360 1.00 57.44 116 LYS A CA 1
ATOM 935 C C . LYS A 1 116 ? -43.748 -11.078 37.350 1.00 57.44 116 LYS A C 1
ATOM 937 O O . LYS A 1 116 ? -43.478 -12.223 37.701 1.00 57.44 116 LYS A O 1
ATOM 942 N N . LYS A 1 117 ? -44.131 -10.808 36.092 1.00 48.12 117 LYS A N 1
ATOM 943 C CA . LYS A 1 117 ? -44.225 -11.825 35.019 1.00 48.12 117 LYS A CA 1
ATOM 944 C C . LYS A 1 117 ? -42.909 -12.084 34.271 1.00 48.12 117 LYS A C 1
ATOM 946 O O . LYS A 1 117 ? -42.806 -13.095 33.585 1.00 48.12 117 LYS A O 1
ATOM 951 N N . GLY A 1 118 ? -41.885 -11.244 34.437 1.00 43.06 118 GLY A N 1
ATOM 952 C CA . GLY A 1 118 ? -40.576 -11.407 33.785 1.00 43.06 118 GLY A CA 1
ATOM 953 C C . GLY A 1 118 ? -39.692 -12.544 34.322 1.00 43.06 118 GLY A C 1
ATOM 954 O O . GLY A 1 118 ? -38.610 -12.758 33.783 1.00 43.06 118 GLY A O 1
ATOM 955 N N . ASN A 1 119 ? -40.126 -13.277 35.357 1.00 44.53 119 ASN A N 1
ATOM 956 C CA . ASN A 1 119 ? -39.360 -14.380 35.959 1.00 44.53 119 ASN A CA 1
ATOM 957 C C . ASN A 1 119 ? -39.871 -15.788 35.583 1.00 44.53 119 ASN A C 1
ATOM 959 O O . ASN A 1 119 ? -39.446 -16.777 36.176 1.00 44.53 119 ASN A O 1
ATOM 963 N N . GLN A 1 120 ? -40.770 -15.903 34.601 1.00 44.50 120 GLN A N 1
ATOM 964 C CA . GLN A 1 120 ? -41.105 -17.184 33.973 1.00 44.50 120 GLN A CA 1
ATOM 965 C C . GLN A 1 120 ? -40.788 -17.106 32.485 1.00 44.50 120 GLN A C 1
ATOM 967 O O . GLN A 1 120 ? -41.508 -16.516 31.689 1.00 44.50 120 GLN A O 1
ATOM 972 N N . GLN A 1 121 ? -39.647 -17.689 32.147 1.00 39.19 121 GLN A N 1
ATOM 973 C CA . GLN A 1 121 ? -39.167 -17.928 30.797 1.00 39.19 121 GLN A CA 1
ATOM 974 C C . GLN A 1 121 ? -40.112 -18.908 30.075 1.00 39.19 121 GLN A C 1
ATOM 976 O O . GLN A 1 121 ? -40.225 -20.047 30.530 1.00 39.19 121 GLN A O 1
ATOM 981 N N . PRO A 1 122 ? -40.756 -18.544 28.950 1.00 37.75 122 PRO A N 1
ATOM 982 C CA . PRO A 1 122 ? -41.302 -19.526 28.032 1.00 37.75 122 PRO A CA 1
ATOM 983 C C . PRO A 1 122 ? -40.218 -19.909 27.018 1.00 37.75 122 PRO A C 1
ATOM 985 O O . PRO A 1 122 ? -39.529 -19.057 26.452 1.00 37.75 122 PRO A O 1
ATOM 988 N N . GLY A 1 123 ? -40.036 -21.214 26.828 1.00 43.25 123 GLY A N 1
ATOM 989 C CA . GLY A 1 123 ? -39.222 -21.760 25.749 1.00 43.25 123 GLY A CA 1
ATOM 990 C C . GLY A 1 123 ? -39.777 -21.353 24.383 1.00 43.25 123 GLY A C 1
ATOM 991 O O . GLY A 1 123 ? -40.988 -21.281 24.192 1.00 43.25 123 GLY A O 1
ATOM 992 N N . GLY A 1 124 ? -38.880 -21.090 23.436 1.00 30.47 124 GLY A N 1
ATOM 993 C CA . GLY A 1 124 ? -39.242 -20.696 22.080 1.00 30.47 124 GLY A CA 1
ATOM 994 C C . GLY A 1 124 ? -38.077 -20.877 21.118 1.00 30.47 124 GLY A C 1
ATOM 995 O O . GLY A 1 124 ? -37.173 -20.051 21.085 1.00 30.47 124 GLY A O 1
ATOM 996 N N . ALA A 1 125 ? -38.131 -22.007 20.413 1.00 34.84 125 ALA A N 1
ATOM 997 C CA . ALA A 1 125 ? -37.553 -22.357 19.117 1.00 34.84 125 ALA A CA 1
ATOM 998 C C . ALA A 1 125 ? -36.474 -21.438 18.507 1.00 34.84 125 ALA A C 1
ATOM 1000 O O . ALA A 1 125 ? -36.713 -20.307 18.088 1.00 34.84 125 ALA A O 1
ATOM 1001 N N . GLU A 1 126 ? -35.294 -22.029 18.354 1.00 28.72 126 GLU A N 1
ATOM 1002 C CA . GLU A 1 126 ? -34.164 -21.554 17.568 1.00 28.72 126 GLU A CA 1
ATOM 1003 C C . GLU A 1 126 ? -34.360 -21.836 16.066 1.00 28.72 126 GLU A C 1
ATOM 1005 O O . GLU A 1 126 ? -34.360 -22.983 15.630 1.00 28.72 126 GLU A O 1
ATOM 1010 N N . VAL A 1 127 ? -34.474 -20.782 15.251 1.00 34.72 127 VAL A N 1
ATOM 1011 C CA . VAL A 1 127 ? -34.178 -20.830 13.811 1.00 34.72 127 VAL A CA 1
ATOM 1012 C C . VAL A 1 127 ? -33.417 -19.560 13.427 1.00 34.72 127 VAL A C 1
ATOM 1014 O O . VAL A 1 127 ? -33.941 -18.457 13.537 1.00 34.72 127 VAL A O 1
ATOM 1017 N N . GLY A 1 128 ? -32.189 -19.738 12.926 1.00 33.34 128 GLY A N 1
ATOM 1018 C CA . GLY A 1 128 ? -31.639 -18.874 11.875 1.00 33.34 128 GLY A CA 1
ATOM 1019 C C . GLY A 1 128 ? -30.624 -17.785 12.249 1.00 33.34 128 GLY A C 1
ATOM 1020 O O . GLY A 1 128 ? -30.954 -16.609 12.297 1.00 33.34 128 GLY A O 1
ATOM 1021 N N . THR A 1 129 ? -29.349 -18.188 12.280 1.00 28.95 129 THR A N 1
ATOM 1022 C CA . THR A 1 129 ? -28.237 -17.508 11.569 1.00 28.95 129 THR A CA 1
ATOM 1023 C C . THR A 1 129 ? -27.447 -16.368 12.252 1.00 28.95 129 THR A C 1
ATOM 1025 O O . THR A 1 129 ? -27.754 -15.187 12.169 1.00 28.95 129 THR A O 1
ATOM 1028 N N . ALA A 1 130 ? -26.298 -16.799 12.793 1.00 37.59 130 ALA A N 1
ATOM 1029 C CA . ALA A 1 130 ? -24.928 -16.266 12.658 1.00 37.59 130 ALA A CA 1
ATOM 1030 C C . ALA A 1 130 ? -24.562 -14.829 13.106 1.00 37.59 130 ALA A C 1
ATOM 1032 O O . ALA A 1 130 ? -24.832 -13.839 12.436 1.00 37.59 130 ALA A O 1
ATOM 1033 N N . GLY A 1 131 ? -23.713 -14.752 14.147 1.00 30.28 131 GLY A N 1
ATOM 1034 C CA . GLY A 1 131 ? -22.986 -13.532 14.528 1.00 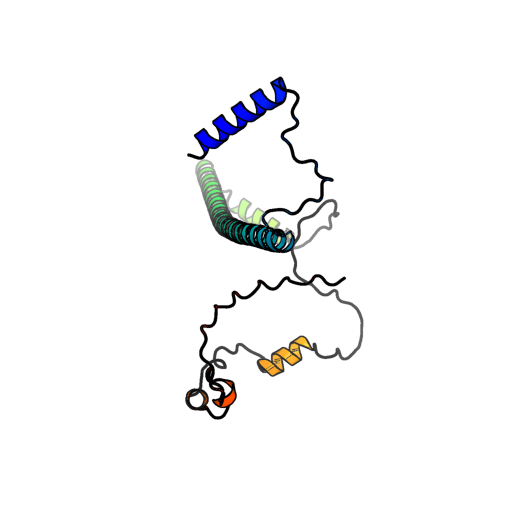30.28 131 GLY A CA 1
ATOM 1035 C C . GLY A 1 131 ? -21.992 -13.705 15.690 1.00 30.28 131 GLY A C 1
ATOM 1036 O O . GLY A 1 131 ? -22.288 -13.365 16.824 1.00 30.28 131 GLY A O 1
ATOM 1037 N N . HIS A 1 132 ? -20.814 -14.258 15.390 1.00 37.56 132 HIS A N 1
ATOM 1038 C CA . HIS A 1 132 ? -19.548 -14.328 16.151 1.00 37.56 132 HIS A CA 1
ATOM 1039 C C . HIS A 1 132 ? -19.381 -13.573 17.499 1.00 37.56 132 HIS A C 1
ATOM 1041 O O . HIS A 1 132 ? -19.385 -12.346 17.554 1.00 37.56 132 HIS A O 1
ATOM 1047 N N . GLY A 1 133 ? -18.946 -14.307 18.539 1.00 32.94 133 GLY A N 1
ATOM 1048 C CA . GLY A 1 133 ? -18.329 -13.734 19.746 1.00 32.94 133 GLY A CA 1
ATOM 1049 C C . GLY A 1 133 ? -17.652 -14.765 20.663 1.00 32.94 133 GLY A C 1
ATOM 1050 O O . GLY A 1 133 ? -18.308 -15.478 21.410 1.00 32.94 133 GLY A O 1
ATOM 1051 N N . LYS A 1 134 ? -16.314 -14.831 20.623 1.00 41.28 134 LYS A N 1
ATOM 1052 C CA . LYS A 1 134 ? -15.441 -15.623 21.516 1.00 41.28 134 LYS A CA 1
ATOM 1053 C C . LYS A 1 134 ? -15.773 -15.450 23.008 1.00 41.28 134 LYS A C 1
ATOM 1055 O O . LYS A 1 134 ? -15.750 -14.330 23.507 1.00 41.28 134 LYS A O 1
ATOM 1060 N N . GLY A 1 135 ? -15.821 -16.556 23.750 1.00 31.92 135 GLY A N 1
ATOM 1061 C CA . GLY A 1 135 ? -15.666 -16.541 25.209 1.00 31.92 135 GLY A CA 1
ATOM 1062 C C . GLY A 1 135 ? -16.072 -17.859 25.849 1.00 31.92 135 GLY A C 1
ATOM 1063 O O . GLY A 1 135 ? -17.249 -18.100 26.068 1.00 31.92 135 GLY A O 1
ATOM 1064 N N . GLY A 1 136 ? -15.098 -18.731 26.108 1.00 44.59 136 GLY A N 1
ATOM 1065 C CA . GLY A 1 136 ? -15.336 -20.113 26.512 1.00 44.59 136 GLY A CA 1
ATOM 1066 C C . GLY A 1 136 ? -16.143 -20.259 27.801 1.00 44.59 136 GLY A C 1
ATOM 1067 O O . GLY A 1 136 ? -15.797 -19.697 28.839 1.00 44.59 136 GLY A O 1
ATOM 1068 N N . LYS A 1 137 ? -17.165 -21.109 27.736 1.00 36.31 137 LYS A N 1
ATOM 1069 C CA . LYS A 1 137 ? -17.830 -21.685 28.897 1.00 36.31 137 LYS A CA 1
ATOM 1070 C C . LYS A 1 137 ? -17.686 -23.196 28.760 1.00 36.31 137 LYS A C 1
ATOM 1072 O O . LYS A 1 137 ? -18.305 -23.814 27.903 1.00 36.31 137 LYS A O 1
ATOM 1077 N N . GLY A 1 138 ? -16.752 -23.749 29.533 1.00 35.50 138 GLY A N 1
ATOM 1078 C CA . GLY A 1 138 ? -16.537 -25.186 29.622 1.00 35.50 138 GLY A CA 1
ATOM 1079 C C . GLY A 1 138 ? -17.821 -25.856 30.088 1.00 35.50 138 GLY A C 1
ATOM 1080 O O . GLY A 1 138 ? -18.325 -25.546 31.169 1.00 35.50 138 GLY A O 1
ATOM 1081 N N . GLY A 1 139 ? -18.343 -26.731 29.233 1.00 34.97 139 GLY A N 1
ATOM 1082 C CA . GLY A 1 139 ? -19.467 -27.599 29.523 1.00 34.97 139 GLY A CA 1
ATOM 1083 C C . GLY A 1 139 ? -19.140 -28.536 30.678 1.00 34.97 139 GLY A C 1
ATOM 1084 O O . GLY A 1 139 ? -18.063 -29.124 30.763 1.00 34.97 139 GLY A O 1
ATOM 1085 N N . LYS A 1 140 ? -20.107 -28.616 31.581 1.00 43.66 140 LYS A N 1
ATOM 1086 C CA . LYS A 1 140 ? -20.212 -29.533 32.706 1.00 43.66 140 LYS A CA 1
ATOM 1087 C C . LYS A 1 140 ? -20.245 -30.965 32.158 1.00 43.66 140 LYS A C 1
ATOM 1089 O O . LYS A 1 140 ? -21.108 -31.279 31.347 1.00 43.66 140 LYS A O 1
ATOM 1094 N N . GLY A 1 141 ? -19.343 -31.825 32.618 1.00 33.91 141 GLY A N 1
ATOM 1095 C CA . GLY A 1 141 ? -19.381 -33.250 32.307 1.00 33.91 141 GLY A CA 1
ATOM 1096 C C . GLY A 1 141 ? -18.583 -34.058 33.321 1.00 33.91 141 GLY A C 1
ATOM 1097 O O . GLY A 1 141 ? -17.363 -33.960 33.354 1.00 33.91 141 GLY A O 1
ATOM 1098 N N . GLY A 1 142 ? -19.289 -34.858 34.121 1.00 32.91 142 GLY A N 1
ATOM 1099 C CA . GLY A 1 142 ? -18.753 -36.105 34.672 1.00 32.91 142 GLY A CA 1
ATOM 1100 C C . GLY A 1 142 ? -18.136 -36.063 36.072 1.00 32.91 142 GLY A C 1
ATOM 1101 O O . GLY A 1 142 ? -17.033 -35.574 36.273 1.00 32.91 142 GLY A O 1
ATOM 1102 N N . LYS A 1 143 ? -18.881 -36.651 37.016 1.00 38.59 143 LYS A N 1
ATOM 1103 C CA . LYS A 1 143 ? -18.462 -37.411 38.210 1.00 38.59 143 LYS A CA 1
ATOM 1104 C C . LYS A 1 143 ? -16.949 -37.585 38.461 1.00 38.59 143 LYS A C 1
ATOM 1106 O O . LYS A 1 143 ? -16.233 -38.137 37.639 1.00 38.59 143 LYS A O 1
ATOM 1111 N N . GLY A 1 144 ? -16.551 -37.283 39.702 1.00 42.00 144 GLY A N 1
ATOM 1112 C CA . GLY A 1 144 ? -15.598 -38.089 40.476 1.00 42.00 144 GLY A CA 1
ATOM 1113 C C . GLY A 1 144 ? -14.172 -38.204 39.937 1.00 42.00 144 GLY A C 1
ATOM 1114 O O . GLY A 1 144 ? -13.807 -39.198 39.326 1.00 42.00 144 GLY A O 1
ATOM 1115 N N . GLY A 1 145 ? -13.317 -37.242 40.275 1.00 38.03 145 GLY A N 1
ATOM 1116 C CA . GLY A 1 145 ? -11.870 -37.404 40.155 1.00 38.03 145 GLY A CA 1
ATOM 1117 C C . GLY A 1 145 ? -11.150 -36.145 40.612 1.00 38.03 145 GLY A C 1
ATOM 1118 O O . GLY A 1 145 ? -11.482 -35.055 40.152 1.00 38.03 145 GLY A O 1
ATOM 1119 N N . LYS A 1 146 ? -10.180 -36.271 41.529 1.00 53.19 146 LYS A N 1
ATOM 1120 C CA . LYS A 1 146 ? -9.292 -35.174 41.953 1.00 53.19 146 LYS A CA 1
ATOM 1121 C C . LYS A 1 146 ? -8.646 -34.550 40.708 1.00 53.19 146 LYS A C 1
ATOM 1123 O O . LYS A 1 146 ? -7.686 -35.080 40.152 1.00 53.19 146 LYS A O 1
ATOM 1128 N N . GLY A 1 147 ? -9.230 -33.447 40.240 1.00 52.19 147 GLY A N 1
ATOM 1129 C CA . GLY A 1 147 ? -8.849 -32.782 39.003 1.00 52.19 147 GLY A CA 1
ATOM 1130 C C . GLY A 1 147 ? -7.424 -32.259 39.100 1.00 52.19 147 GLY A C 1
ATOM 1131 O O . GLY A 1 147 ? -7.118 -31.425 39.952 1.00 52.19 147 GLY A O 1
ATOM 1132 N N . LYS A 1 148 ? -6.550 -32.755 38.220 1.00 63.84 148 LYS A N 1
ATOM 1133 C CA . LYS A 1 148 ? -5.164 -32.295 38.084 1.00 63.84 148 LYS A CA 1
ATOM 1134 C C . LYS A 1 148 ? -5.142 -30.766 38.013 1.00 63.84 148 LYS A C 1
ATOM 1136 O O . LYS A 1 148 ? -5.832 -30.159 37.190 1.00 63.84 148 LYS A O 1
ATOM 1141 N N . THR A 1 149 ? -4.350 -30.147 38.883 1.00 67.25 149 THR A N 1
ATOM 1142 C CA . THR A 1 149 ? -4.204 -28.693 38.957 1.00 67.25 149 THR A CA 1
ATOM 1143 C C . THR A 1 149 ? -3.787 -28.138 37.594 1.00 67.25 149 THR A C 1
ATOM 1145 O O . THR A 1 149 ? -2.862 -28.619 36.938 1.00 67.25 149 THR A O 1
ATOM 1148 N N . ASN A 1 150 ? -4.520 -27.129 37.122 1.00 78.06 150 ASN A N 1
ATOM 1149 C CA . ASN A 1 150 ? -4.317 -26.530 35.807 1.00 78.06 150 ASN A CA 1
ATOM 1150 C C . ASN A 1 150 ? -2.863 -26.030 35.673 1.00 78.06 150 ASN A C 1
ATOM 1152 O O . ASN A 1 150 ? -2.474 -25.086 36.360 1.00 78.06 150 ASN A O 1
ATOM 1156 N N . LYS A 1 151 ? -2.061 -26.618 34.769 1.00 82.06 151 LYS A N 1
ATOM 1157 C CA . LYS A 1 151 ? -0.641 -26.251 34.551 1.00 82.06 151 LYS A CA 1
ATOM 1158 C C . LYS A 1 151 ? -0.444 -24.751 34.294 1.00 82.06 151 LYS A C 1
ATOM 1160 O O . LYS A 1 151 ? 0.569 -24.180 34.691 1.00 82.06 151 LYS A O 1
ATOM 1165 N N . LYS A 1 152 ? -1.433 -24.082 33.685 1.00 79.12 152 LYS A N 1
ATOM 1166 C CA . LYS A 1 152 ? -1.408 -22.625 33.474 1.00 79.12 152 LYS A CA 1
ATOM 1167 C C . LYS A 1 152 ? -1.548 -21.845 34.781 1.00 79.12 152 LYS A C 1
ATOM 1169 O O . LYS A 1 152 ? -1.001 -20.753 34.880 1.00 79.12 152 LYS A O 1
ATOM 1174 N N . ARG A 1 153 ? -2.278 -22.382 35.760 1.00 79.06 153 ARG A N 1
ATOM 1175 C CA . ARG A 1 153 ? -2.408 -21.809 37.103 1.00 79.06 153 ARG A CA 1
ATOM 1176 C C . ARG A 1 153 ? -1.124 -22.032 37.896 1.00 79.06 153 ARG A C 1
ATOM 1178 O O . ARG A 1 153 ? -0.547 -21.047 38.314 1.00 79.06 153 ARG A O 1
ATOM 1185 N N . LEU A 1 154 ? -0.562 -23.244 37.908 1.00 81.06 154 LEU A N 1
ATOM 1186 C CA . LEU A 1 154 ? 0.744 -23.513 38.537 1.00 81.06 154 LEU A CA 1
ATOM 1187 C C . LEU A 1 154 ? 1.874 -22.610 38.010 1.00 81.06 154 LEU A C 1
ATOM 1189 O O . LEU A 1 154 ? 2.653 -22.072 38.789 1.00 81.06 154 LEU A O 1
ATOM 1193 N N . ALA A 1 155 ? 1.952 -22.392 36.693 1.00 81.38 155 ALA A N 1
ATOM 1194 C CA . ALA A 1 155 ? 2.954 -21.497 36.109 1.00 81.38 155 ALA A CA 1
ATOM 1195 C C . ALA A 1 155 ? 2.729 -20.024 36.493 1.00 81.38 155 ALA A C 1
ATOM 1197 O O . ALA A 1 155 ? 3.687 -19.278 36.699 1.00 81.38 155 ALA A O 1
ATOM 1198 N N . LYS A 1 156 ? 1.465 -19.599 36.597 1.00 79.06 156 LYS A N 1
ATOM 1199 C CA . LYS A 1 156 ? 1.113 -18.254 37.065 1.00 79.06 156 LYS A CA 1
ATOM 1200 C C . LYS A 1 156 ? 1.386 -18.099 38.552 1.00 79.06 156 LYS A C 1
ATOM 1202 O O . LYS A 1 156 ? 1.931 -17.077 38.925 1.00 79.06 156 LYS A O 1
ATOM 1207 N N . ASP A 1 157 ? 1.114 -19.109 39.361 1.00 81.88 157 ASP A N 1
ATOM 1208 C CA . ASP A 1 157 ? 1.370 -19.089 40.797 1.00 81.88 157 ASP A CA 1
ATOM 1209 C C . ASP A 1 157 ? 2.876 -19.142 41.085 1.00 81.88 157 ASP A C 1
ATOM 1211 O O . ASP A 1 157 ? 3.360 -18.466 41.981 1.00 81.88 157 ASP A O 1
ATOM 1215 N N . LYS A 1 158 ? 3.668 -19.849 40.269 1.00 79.56 158 LYS A N 1
ATOM 1216 C CA . LYS A 1 158 ? 5.136 -19.807 40.359 1.00 79.56 158 LYS A CA 1
ATOM 1217 C C . LYS A 1 158 ? 5.698 -18.435 39.974 1.00 79.56 158 LYS A C 1
ATOM 1219 O O . LYS A 1 158 ? 6.653 -17.966 40.578 1.00 79.56 158 LYS A O 1
ATOM 1224 N N . LYS A 1 159 ? 5.111 -17.786 38.964 1.00 76.44 159 LYS A N 1
ATOM 1225 C CA . LYS A 1 159 ? 5.555 -16.470 38.477 1.00 76.44 159 LYS A CA 1
ATOM 1226 C C . LYS A 1 159 ? 5.043 -15.308 39.332 1.00 76.44 159 LYS A C 1
ATOM 1228 O O . LYS A 1 159 ? 5.688 -14.269 39.413 1.00 76.44 159 LYS A O 1
ATOM 1233 N N . TYR A 1 160 ? 3.862 -15.465 39.918 1.00 74.69 160 TYR A N 1
ATOM 1234 C CA . TYR A 1 160 ? 3.095 -14.402 40.551 1.00 74.69 160 TYR A CA 1
ATOM 1235 C C . TYR A 1 160 ? 2.552 -14.800 41.929 1.00 74.69 160 TYR A C 1
ATOM 1237 O O . TYR A 1 160 ? 1.733 -14.071 42.447 1.00 74.69 160 TYR A O 1
ATOM 1245 N N . GLY A 1 161 ? 2.995 -15.865 42.597 1.00 74.69 161 GLY A N 1
ATOM 1246 C CA . GLY A 1 161 ? 2.443 -16.335 43.888 1.00 74.69 161 GLY A CA 1
ATOM 1247 C C . GLY A 1 161 ? 0.949 -16.709 43.858 1.00 74.69 161 GLY A C 1
ATOM 1248 O O . GLY A 1 161 ? 0.242 -16.426 42.894 1.00 74.69 161 GLY A O 1
ATOM 1249 N N . HIS A 1 162 ? 0.451 -17.351 44.918 1.00 71.62 162 HIS A N 1
ATOM 1250 C CA . HIS A 1 162 ? -0.958 -17.754 45.022 1.00 71.62 162 HIS A CA 1
ATOM 1251 C C . HIS A 1 162 ? -1.812 -16.612 45.606 1.00 71.62 162 HIS A C 1
ATOM 1253 O O . HIS A 1 162 ? -1.520 -16.145 46.699 1.00 71.62 162 HIS A O 1
ATOM 1259 N N . GLY A 1 163 ? -2.869 -16.193 44.897 1.00 69.56 163 GLY A N 1
ATOM 1260 C CA . GLY A 1 163 ? -3.955 -15.350 45.432 1.00 69.56 163 GLY A CA 1
ATOM 1261 C C . GLY A 1 163 ? -3.667 -13.843 45.586 1.00 69.56 163 GLY A C 1
ATOM 1262 O O . GLY A 1 163 ? -2.939 -13.423 46.474 1.00 69.56 163 GLY A O 1
ATOM 1263 N N . GLY A 1 164 ? -4.331 -13.011 44.772 1.00 67.88 164 GLY A N 1
ATOM 1264 C CA . GLY A 1 164 ? -4.520 -11.573 45.040 1.00 67.88 164 GLY A CA 1
ATOM 1265 C C . GLY A 1 164 ? -3.660 -10.578 44.230 1.00 67.88 164 GLY A C 1
ATOM 1266 O O . GLY A 1 164 ? -2.609 -10.935 43.693 1.00 67.88 164 GLY A O 1
ATOM 1267 N N . PRO A 1 165 ? -4.122 -9.318 44.074 1.00 59.94 165 PRO A N 1
ATOM 1268 C CA . PRO A 1 165 ? -3.538 -8.326 43.169 1.00 59.94 165 PRO A CA 1
ATOM 1269 C C . PRO A 1 165 ? -2.150 -7.847 43.617 1.00 59.94 165 PRO A C 1
ATOM 1271 O O . PRO A 1 165 ? -1.980 -7.112 44.585 1.00 59.94 165 PRO A O 1
ATOM 1274 N N . LYS A 1 166 ? -1.140 -8.200 42.821 1.00 63.91 166 LYS A N 1
ATOM 1275 C CA . LYS A 1 166 ? 0.277 -7.892 43.053 1.00 63.91 166 LYS A CA 1
ATOM 1276 C C . LYS A 1 166 ? 0.698 -6.516 42.558 1.00 63.91 166 LYS A C 1
ATOM 1278 O O . LYS A 1 166 ? 1.579 -6.394 41.707 1.00 63.91 166 LYS A O 1
ATOM 1283 N N . ARG A 1 167 ? 0.061 -5.472 43.083 1.00 58.62 167 ARG A N 1
ATOM 1284 C CA . ARG A 1 167 ? 0.394 -4.085 42.727 1.00 58.62 167 ARG A CA 1
ATOM 1285 C C . ARG A 1 167 ? 1.760 -3.625 43.261 1.00 58.62 167 ARG A C 1
ATOM 1287 O O . ARG A 1 167 ? 2.309 -2.696 42.691 1.00 58.62 167 ARG A O 1
ATOM 1294 N N . ALA A 1 168 ? 2.339 -4.314 44.250 1.00 57.84 168 ALA A N 1
ATOM 1295 C CA . ALA A 1 168 ? 3.607 -3.921 44.884 1.00 57.84 168 ALA A CA 1
ATOM 1296 C C . ALA A 1 168 ? 4.827 -4.815 44.558 1.00 57.84 168 ALA A C 1
ATOM 1298 O O . ALA A 1 168 ? 5.954 -4.440 44.847 1.00 57.84 168 ALA A O 1
ATOM 1299 N N . LEU A 1 169 ? 4.649 -5.973 43.908 1.00 58.12 169 LEU A N 1
ATOM 1300 C CA . LEU A 1 169 ? 5.750 -6.920 43.613 1.00 58.12 169 LEU A CA 1
ATOM 1301 C C . LEU A 1 169 ? 6.548 -6.586 42.343 1.00 58.12 169 LEU A C 1
ATOM 1303 O O . LEU A 1 169 ? 7.308 -7.410 41.844 1.00 58.12 169 LEU A O 1
ATOM 1307 N N . LYS A 1 170 ? 6.339 -5.389 41.794 1.00 62.81 170 LYS A N 1
ATOM 1308 C CA . LYS A 1 170 ? 7.097 -4.840 40.661 1.00 62.81 170 LYS A CA 1
ATOM 1309 C C . LYS A 1 170 ? 7.814 -3.540 41.026 1.00 62.81 170 LYS A C 1
ATOM 1311 O O . LYS A 1 170 ? 8.200 -2.799 40.129 1.00 62.81 170 LYS A O 1
ATOM 1316 N N . ASN A 1 171 ? 7.954 -3.257 42.317 1.00 70.62 171 ASN A N 1
ATOM 1317 C CA . ASN A 1 171 ? 8.756 -2.137 42.776 1.00 70.62 171 ASN A CA 1
ATOM 1318 C C . ASN A 1 171 ? 10.177 -2.650 43.007 1.00 70.62 171 ASN A C 1
ATOM 1320 O O . ASN A 1 171 ? 10.361 -3.679 43.656 1.00 70.62 171 ASN A O 1
ATOM 1324 N N . ASN A 1 172 ? 11.165 -1.952 42.453 1.00 74.50 172 ASN A N 1
ATOM 1325 C CA . ASN A 1 172 ? 12.565 -2.223 42.756 1.00 74.50 172 ASN A CA 1
ATOM 1326 C C . ASN A 1 172 ? 12.800 -1.900 44.241 1.00 74.50 172 ASN A C 1
ATOM 1328 O O . ASN A 1 172 ? 12.534 -0.777 44.670 1.00 74.50 172 ASN A O 1
ATOM 1332 N N . SER A 1 173 ? 13.280 -2.866 45.026 1.00 73.62 173 SER A N 1
ATOM 1333 C CA . SER A 1 173 ? 13.852 -2.594 46.349 1.00 73.62 173 SER A CA 1
ATOM 1334 C C . SER A 1 173 ? 15.191 -1.865 46.196 1.00 73.62 173 SER A C 1
ATOM 1336 O O . SER A 1 173 ? 15.856 -2.005 45.164 1.00 73.62 173 SER A O 1
ATOM 1338 N N . ALA A 1 174 ? 15.602 -1.103 47.214 1.00 74.12 174 ALA A N 1
ATOM 1339 C CA . ALA A 1 174 ? 16.893 -0.405 47.224 1.00 74.12 174 ALA A CA 1
ATOM 1340 C C . ALA A 1 174 ? 18.089 -1.359 47.016 1.00 74.12 174 ALA A C 1
ATOM 1342 O O . ALA A 1 174 ? 19.100 -0.968 46.438 1.00 74.12 174 ALA A O 1
ATOM 1343 N N . ASP A 1 175 ? 17.942 -2.626 47.406 1.00 73.31 175 ASP A N 1
ATOM 1344 C CA . ASP A 1 175 ? 18.942 -3.666 47.154 1.00 73.31 175 ASP A CA 1
ATOM 1345 C C . ASP A 1 175 ? 18.932 -4.126 45.686 1.00 73.31 175 ASP A C 1
ATOM 1347 O O . ASP A 1 175 ? 19.983 -4.283 45.068 1.00 73.31 175 ASP A O 1
ATOM 1351 N N . SER A 1 176 ? 17.749 -4.252 45.068 1.00 70.94 176 SER A N 1
ATOM 1352 C CA . SER A 1 176 ? 17.619 -4.673 43.662 1.00 70.94 176 SER A CA 1
ATOM 1353 C C . SER A 1 176 ? 18.106 -3.636 42.645 1.00 70.94 176 SER A C 1
ATOM 1355 O O . SER A 1 176 ? 18.448 -4.004 41.524 1.00 70.94 176 SER A O 1
ATOM 1357 N N . CYS A 1 177 ? 18.151 -2.346 43.003 1.00 70.38 177 CYS A N 1
ATOM 1358 C CA . CYS A 1 177 ? 18.701 -1.317 42.117 1.00 70.38 177 CYS A CA 1
ATOM 1359 C C . CYS A 1 177 ? 20.234 -1.222 42.177 1.00 70.38 177 CYS A C 1
ATOM 1361 O O . CYS A 1 177 ? 20.832 -0.632 41.278 1.00 70.38 177 CYS A O 1
ATOM 1363 N N . ARG A 1 178 ? 20.866 -1.809 43.204 1.00 77.94 178 ARG A N 1
ATOM 1364 C CA . ARG A 1 178 ? 22.325 -1.816 43.395 1.00 77.94 178 ARG A CA 1
ATOM 1365 C C . ARG A 1 178 ? 22.987 -3.158 43.071 1.00 77.94 178 ARG A C 1
ATOM 1367 O O . ARG A 1 178 ? 24.206 -3.197 42.924 1.00 77.94 178 ARG A O 1
ATOM 1374 N N . ASP A 1 179 ? 22.218 -4.235 42.916 1.00 82.62 179 ASP A N 1
ATOM 1375 C CA . ASP A 1 179 ? 22.753 -5.553 42.571 1.00 82.62 179 ASP A CA 1
ATOM 1376 C C . ASP A 1 179 ? 23.148 -5.660 41.084 1.00 82.62 179 ASP A C 1
ATOM 1378 O O . ASP A 1 179 ? 22.330 -5.901 40.194 1.00 82.62 179 ASP A O 1
ATOM 1382 N N . VAL A 1 180 ? 24.447 -5.508 40.824 1.00 77.81 180 VAL A N 1
ATOM 1383 C CA . VAL A 1 180 ? 25.084 -5.723 39.514 1.00 77.81 180 VAL A CA 1
ATOM 1384 C C . VAL A 1 180 ? 25.812 -7.070 39.418 1.00 77.81 180 VAL A C 1
ATOM 1386 O O . VAL A 1 180 ? 26.494 -7.327 38.428 1.00 77.81 180 VAL A 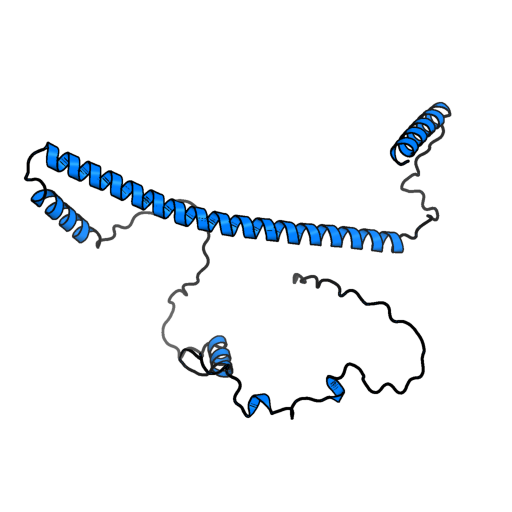O 1
ATOM 1389 N N . SER A 1 181 ? 25.670 -7.962 40.406 1.00 77.81 181 SER A N 1
ATOM 1390 C CA . SER A 1 181 ? 26.401 -9.244 40.460 1.00 77.81 181 SER A CA 1
ATOM 1391 C C . SER A 1 181 ? 26.092 -10.169 39.275 1.00 77.81 181 SER A C 1
ATOM 1393 O O . SER A 1 181 ? 26.929 -10.958 38.832 1.00 77.81 181 SER A O 1
ATOM 1395 N N . SER A 1 182 ? 24.897 -10.029 38.701 1.00 77.56 182 SER A N 1
ATOM 1396 C CA . 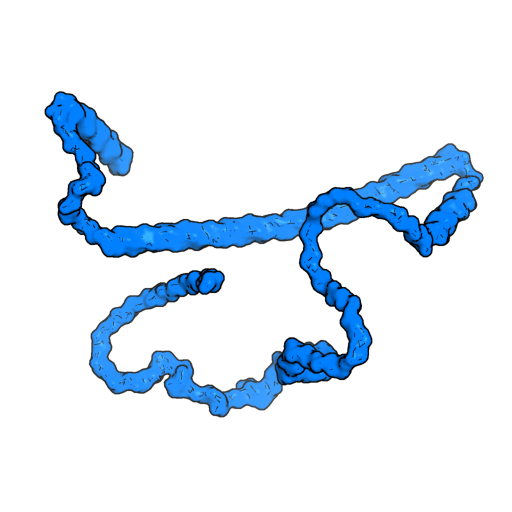SER A 1 182 ? 24.448 -10.766 37.520 1.00 77.56 182 SER A CA 1
ATOM 1397 C C . SER A 1 182 ? 24.895 -10.133 36.189 1.00 77.56 182 SER A C 1
ATOM 1399 O O . SER A 1 182 ? 24.794 -10.773 35.135 1.00 77.56 182 SER A O 1
ATOM 1401 N N . PHE A 1 183 ? 25.452 -8.915 36.207 1.00 78.06 183 PHE A N 1
ATOM 1402 C CA . PHE A 1 183 ? 25.928 -8.211 35.017 1.00 78.06 183 PHE A CA 1
ATOM 1403 C C . PHE A 1 183 ? 27.331 -8.683 34.607 1.00 78.06 183 PHE A C 1
ATOM 1405 O O . PHE A 1 183 ? 28.362 -8.220 35.091 1.00 78.06 183 PHE A O 1
ATOM 1412 N N . LYS A 1 184 ? 27.386 -9.609 33.644 1.00 77.06 184 LYS A N 1
ATOM 1413 C CA . LYS A 1 184 ? 28.648 -10.050 33.028 1.00 77.06 184 LYS A CA 1
ATOM 1414 C C . LYS A 1 184 ? 29.066 -9.095 31.910 1.00 77.06 184 LYS A C 1
ATOM 1416 O O . LYS A 1 184 ? 28.663 -9.272 30.759 1.00 77.06 184 LYS A O 1
ATOM 1421 N N . ALA A 1 185 ? 29.934 -8.135 32.231 1.00 70.25 185 ALA A N 1
ATOM 1422 C CA . ALA A 1 185 ? 30.471 -7.156 31.277 1.00 70.25 185 ALA A CA 1
ATOM 1423 C C . ALA A 1 185 ? 31.102 -7.801 30.022 1.00 70.25 185 ALA A C 1
ATOM 1425 O O . ALA A 1 185 ? 30.998 -7.255 28.927 1.00 70.25 185 ALA A O 1
ATOM 1426 N N . SER A 1 186 ? 31.674 -9.006 30.140 1.00 68.31 186 SER A N 1
ATOM 1427 C CA . SER A 1 186 ? 32.242 -9.751 29.006 1.00 68.31 186 SER A CA 1
ATOM 1428 C C . SER A 1 186 ? 31.211 -10.264 27.991 1.00 68.31 186 SER A C 1
ATOM 1430 O O . SER A 1 186 ? 31.564 -10.477 26.836 1.00 68.31 186 SER A O 1
ATOM 1432 N N . LYS A 1 187 ? 29.950 -10.465 28.399 1.00 68.12 187 LYS A N 1
ATOM 1433 C CA . LYS A 1 187 ? 28.845 -10.885 27.515 1.00 68.12 187 LYS A CA 1
ATOM 1434 C C . LYS A 1 187 ? 28.010 -9.717 26.998 1.00 68.12 187 LYS A C 1
ATOM 1436 O O . LYS A 1 187 ? 27.298 -9.883 26.011 1.00 68.12 187 LYS A O 1
ATOM 1441 N N . HIS A 1 188 ? 28.061 -8.575 27.680 1.00 67.06 188 HIS A N 1
ATOM 1442 C CA . HIS A 1 188 ? 27.135 -7.466 27.452 1.00 67.06 188 HIS A CA 1
ATOM 1443 C C . HIS A 1 188 ? 27.809 -6.144 27.057 1.00 67.06 188 HIS A C 1
ATOM 1445 O O . HIS A 1 188 ? 27.099 -5.192 26.743 1.00 67.06 188 HIS A O 1
ATOM 1451 N N . SER A 1 189 ? 29.144 -6.077 26.995 1.00 61.03 189 SER A N 1
ATOM 1452 C CA . SER A 1 189 ? 29.843 -4.976 26.327 1.00 61.03 189 SER A CA 1
ATOM 1453 C C . SER A 1 189 ? 29.856 -5.193 24.803 1.00 61.03 189 SER A C 1
ATOM 1455 O O . SER A 1 189 ? 30.202 -6.290 24.357 1.00 61.03 189 SER A O 1
ATOM 1457 N N . PRO A 1 190 ? 29.529 -4.179 23.978 1.00 57.16 190 PRO A N 1
ATOM 1458 C CA . PRO A 1 190 ? 29.605 -4.267 22.516 1.00 57.16 190 PRO A CA 1
ATOM 1459 C C . PRO A 1 190 ? 31.044 -4.378 21.979 1.00 57.16 190 PRO A C 1
ATOM 1461 O O . PRO A 1 190 ? 31.233 -4.611 20.788 1.00 57.16 190 PRO A O 1
ATOM 1464 N N . MET A 1 191 ? 32.058 -4.265 22.842 1.00 54.56 191 MET A N 1
ATOM 1465 C CA . MET A 1 191 ? 33.458 -4.544 22.522 1.00 54.56 191 MET A CA 1
ATOM 1466 C C . MET A 1 191 ? 33.907 -5.812 23.244 1.00 54.56 191 MET A C 1
ATOM 1468 O O . MET A 1 191 ? 34.503 -5.785 24.321 1.00 54.56 191 MET A O 1
ATOM 1472 N N . GLY A 1 192 ? 33.606 -6.954 22.625 1.00 47.78 192 GLY A N 1
ATOM 1473 C CA . GLY A 1 192 ? 34.308 -8.195 22.920 1.00 47.78 192 GLY A CA 1
ATOM 1474 C C . GLY A 1 192 ? 35.800 -8.018 22.632 1.00 47.78 192 GLY A C 1
ATOM 1475 O O . GLY A 1 192 ? 36.180 -7.386 21.647 1.00 47.78 192 GLY A O 1
ATOM 1476 N N . LYS A 1 193 ? 36.645 -8.572 23.505 1.00 51.50 193 LYS A N 1
ATOM 1477 C CA . LYS A 1 193 ? 38.096 -8.691 23.315 1.00 51.50 193 LYS A CA 1
ATOM 1478 C C . LYS A 1 193 ? 38.396 -9.399 21.985 1.00 51.50 193 LYS A C 1
ATOM 1480 O O . LYS A 1 193 ? 38.498 -10.618 21.940 1.00 51.50 193 LYS A O 1
ATOM 1485 N N . GLY A 1 194 ? 38.558 -8.628 20.917 1.00 44.50 194 GLY A N 1
ATOM 1486 C CA . GLY A 1 194 ? 39.153 -9.061 19.662 1.00 44.50 194 GLY A CA 1
ATOM 1487 C C . GLY A 1 194 ? 40.577 -8.532 19.585 1.00 44.50 194 GLY A C 1
ATOM 1488 O O . GLY A 1 194 ? 40.800 -7.413 19.135 1.00 44.50 194 GLY A O 1
ATOM 1489 N N . LYS A 1 195 ? 41.555 -9.338 20.014 1.00 46.91 195 LYS A N 1
ATOM 1490 C CA . LYS A 1 195 ? 42.907 -9.235 19.454 1.00 46.91 195 LYS A CA 1
ATOM 1491 C C . LYS A 1 195 ? 42.765 -9.558 17.964 1.00 46.91 195 LYS A C 1
ATOM 1493 O O . LYS A 1 195 ? 42.524 -10.705 17.615 1.00 46.91 195 LYS A O 1
ATOM 1498 N N . GLY A 1 196 ? 42.849 -8.552 17.104 1.00 39.00 196 GLY A N 1
ATOM 1499 C CA . GLY A 1 196 ? 42.727 -8.743 15.662 1.00 39.00 196 GLY A CA 1
ATOM 1500 C C . GLY A 1 196 ? 42.837 -7.420 14.927 1.00 39.00 196 GLY A C 1
ATOM 1501 O O . GLY A 1 196 ? 41.861 -6.698 14.768 1.00 39.00 196 GLY A O 1
ATOM 1502 N N . ARG A 1 197 ? 44.058 -7.091 14.511 1.00 45.06 197 ARG A N 1
ATOM 1503 C CA . ARG A 1 197 ? 44.362 -6.004 13.578 1.00 45.06 197 ARG A CA 1
ATOM 1504 C C . ARG A 1 197 ? 43.529 -6.188 12.299 1.00 45.06 197 ARG A C 1
ATOM 1506 O O . ARG A 1 197 ? 43.601 -7.248 11.692 1.00 45.06 197 ARG A O 1
ATOM 1513 N N . GLY A 1 198 ? 42.785 -5.170 11.869 1.00 37.50 198 GLY A N 1
ATOM 1514 C CA . GLY A 1 198 ? 42.091 -5.202 10.577 1.00 37.50 198 GLY A CA 1
ATOM 1515 C C . GLY A 1 198 ? 41.216 -3.976 10.328 1.00 37.50 198 GLY A C 1
ATOM 1516 O O . GLY A 1 198 ? 40.105 -3.882 10.837 1.00 37.50 198 GLY A O 1
ATOM 1517 N N . LYS A 1 199 ? 41.727 -3.024 9.541 1.00 42.00 199 LYS A N 1
ATOM 1518 C CA . LYS A 1 199 ? 40.982 -1.884 8.981 1.00 42.00 199 LYS A CA 1
ATOM 1519 C C . LYS A 1 199 ? 39.788 -2.382 8.144 1.00 42.00 199 LYS A C 1
ATOM 1521 O O . LYS A 1 199 ? 39.985 -3.258 7.311 1.00 42.00 199 LYS A O 1
ATOM 1526 N N . GLY A 1 200 ? 38.608 -1.755 8.244 1.00 37.41 200 GLY A N 1
ATOM 1527 C CA . GLY A 1 200 ? 37.599 -1.845 7.172 1.00 37.41 200 GLY A CA 1
ATOM 1528 C C . GLY A 1 200 ? 36.130 -1.665 7.574 1.00 37.41 200 GLY A C 1
ATOM 1529 O O . GLY A 1 200 ? 35.506 -2.565 8.115 1.00 37.41 200 GLY A O 1
ATOM 1530 N N . LYS A 1 201 ? 35.582 -0.492 7.239 1.00 39.31 201 LYS A N 1
ATOM 1531 C CA . LYS A 1 201 ? 34.182 -0.017 7.310 1.00 39.31 201 LYS A CA 1
ATOM 1532 C C . LYS A 1 201 ? 33.083 -1.102 7.185 1.00 39.31 201 LYS A C 1
ATOM 1534 O O . LYS A 1 201 ? 32.881 -1.672 6.116 1.00 39.31 201 LYS A O 1
ATOM 1539 N N . GLY A 1 202 ? 32.288 -1.288 8.244 1.00 37.31 202 GLY A N 1
ATOM 1540 C CA . GLY A 1 202 ? 31.097 -2.149 8.253 1.00 37.31 202 GLY A CA 1
ATOM 1541 C C . GLY A 1 202 ? 29.831 -1.438 7.755 1.00 37.31 202 GLY A C 1
ATOM 1542 O O . GLY A 1 202 ? 29.400 -0.438 8.326 1.00 37.31 202 GLY A O 1
ATOM 1543 N N . LYS A 1 203 ? 29.216 -1.979 6.697 1.00 43.03 203 LYS A N 1
ATOM 1544 C CA . LYS A 1 203 ? 27.873 -1.616 6.213 1.00 43.03 203 LYS A CA 1
ATOM 1545 C C . LYS A 1 203 ? 26.811 -2.093 7.216 1.00 43.03 203 LYS A C 1
ATOM 1547 O O . LYS A 1 203 ? 26.806 -3.257 7.608 1.00 43.03 203 LYS A O 1
ATOM 1552 N N . GLY A 1 204 ? 25.894 -1.205 7.603 1.00 41.62 204 GLY A N 1
ATOM 1553 C CA . GLY A 1 204 ? 24.778 -1.514 8.500 1.00 41.62 204 GLY A CA 1
ATOM 1554 C C . GLY A 1 204 ? 23.827 -2.565 7.916 1.00 41.62 204 GLY A C 1
ATOM 1555 O O . GLY A 1 204 ? 23.194 -2.348 6.883 1.00 41.62 204 GLY A O 1
ATOM 1556 N N . VAL A 1 205 ? 23.710 -3.704 8.597 1.00 45.28 205 VAL A N 1
ATOM 1557 C CA . VAL A 1 205 ? 22.798 -4.797 8.239 1.00 45.28 205 VAL A CA 1
ATOM 1558 C C . VAL A 1 205 ? 21.365 -4.413 8.627 1.00 45.28 205 VAL A C 1
ATOM 1560 O O . VAL A 1 205 ? 21.027 -4.321 9.809 1.00 45.28 205 VAL A O 1
ATOM 1563 N N . LYS A 1 206 ? 20.499 -4.190 7.629 1.00 50.12 206 LYS A N 1
ATOM 1564 C CA . LYS A 1 206 ? 19.047 -4.047 7.822 1.00 50.12 206 LYS A CA 1
ATOM 1565 C C . LYS A 1 206 ? 18.475 -5.403 8.247 1.00 50.12 206 LYS A C 1
ATOM 1567 O O . LYS A 1 206 ? 18.599 -6.382 7.518 1.00 50.12 206 LYS A O 1
ATOM 1572 N N . LYS A 1 207 ? 17.861 -5.465 9.433 1.00 50.16 207 LYS A N 1
ATOM 1573 C CA . LYS A 1 207 ? 17.249 -6.694 9.961 1.00 50.16 207 LYS A CA 1
ATOM 1574 C C . LYS A 1 207 ? 16.069 -7.125 9.070 1.00 50.16 207 LYS A C 1
ATOM 1576 O O . LYS A 1 207 ? 15.168 -6.309 8.865 1.00 50.16 207 LYS A O 1
ATOM 1581 N N . PRO A 1 208 ? 16.034 -8.376 8.577 1.00 53.72 208 PRO A N 1
ATOM 1582 C CA . PRO A 1 208 ? 14.900 -8.884 7.816 1.00 53.72 208 PRO A CA 1
ATOM 1583 C C . PRO A 1 208 ? 13.664 -9.032 8.712 1.00 53.72 208 PRO A C 1
ATOM 1585 O O . PRO A 1 208 ? 13.754 -9.402 9.888 1.00 53.72 208 PRO A O 1
ATOM 1588 N N . ILE A 1 209 ? 12.496 -8.733 8.143 1.00 59.12 209 ILE A N 1
ATOM 1589 C CA . ILE A 1 209 ? 11.199 -8.937 8.790 1.00 59.12 209 ILE A CA 1
ATOM 1590 C C . ILE A 1 209 ? 10.975 -10.449 8.890 1.00 59.12 209 ILE A C 1
ATOM 1592 O O . ILE A 1 209 ? 10.976 -11.156 7.884 1.00 59.12 209 ILE A O 1
ATOM 1596 N N . LYS A 1 210 ? 10.813 -10.960 10.115 1.00 56.84 210 LYS A N 1
ATOM 1597 C CA . LYS A 1 210 ? 10.542 -12.381 10.359 1.00 56.84 210 LYS A CA 1
ATOM 1598 C C . LYS A 1 210 ? 9.219 -12.769 9.690 1.00 56.84 210 LYS A C 1
ATOM 1600 O O . LYS A 1 210 ? 8.162 -12.337 10.145 1.00 56.84 210 LYS A O 1
ATOM 1605 N N . LYS A 1 211 ? 9.279 -13.604 8.646 1.00 47.62 211 LYS A N 1
ATOM 1606 C CA . LYS A 1 211 ? 8.108 -14.321 8.126 1.00 47.62 211 LYS A CA 1
ATOM 1607 C C . LYS A 1 211 ? 7.599 -15.247 9.235 1.00 47.62 211 LYS A C 1
ATOM 1609 O O . LYS A 1 211 ? 8.348 -16.083 9.738 1.00 47.62 211 LYS A O 1
ATOM 1614 N N . ALA A 1 212 ? 6.352 -15.065 9.658 1.00 45.12 212 ALA A N 1
ATOM 1615 C CA . ALA A 1 212 ? 5.680 -16.021 10.526 1.00 45.12 212 ALA A CA 1
ATOM 1616 C C . ALA A 1 212 ? 5.415 -17.285 9.696 1.00 45.12 212 ALA A C 1
ATOM 1618 O O . ALA A 1 212 ? 4.588 -17.263 8.791 1.00 45.12 212 ALA A O 1
ATOM 1619 N N . GLY A 1 213 ? 6.177 -18.349 9.952 1.00 41.75 213 GLY A N 1
ATOM 1620 C CA . GLY A 1 213 ? 5.986 -19.642 9.303 1.00 41.75 213 GLY A CA 1
ATOM 1621 C C . GLY A 1 213 ? 4.633 -20.238 9.683 1.00 41.75 213 GLY A C 1
ATOM 1622 O O . GLY A 1 213 ? 4.368 -20.473 10.864 1.00 41.75 213 GLY A O 1
ATOM 1623 N N . GLY A 1 214 ? 3.790 -20.463 8.677 1.00 41.53 214 GLY A N 1
ATOM 1624 C CA . GLY A 1 214 ? 2.679 -21.400 8.764 1.00 41.53 214 GLY A CA 1
ATOM 1625 C C . GLY A 1 214 ? 3.244 -22.813 8.856 1.00 41.53 214 GLY A C 1
ATOM 1626 O O . GLY A 1 214 ? 4.155 -23.169 8.113 1.00 41.53 214 GLY A O 1
ATOM 1627 N N . LYS A 1 215 ? 2.750 -23.582 9.824 1.00 45.00 215 LYS A N 1
ATOM 1628 C CA . LYS A 1 215 ? 3.011 -25.016 9.919 1.00 45.00 215 LYS A CA 1
ATOM 1629 C C . LYS A 1 215 ? 2.138 -25.714 8.876 1.00 45.00 215 LYS A C 1
ATOM 1631 O O . LYS A 1 215 ? 0.924 -25.512 8.913 1.00 45.00 215 LYS A O 1
ATOM 1636 N N . HIS A 1 216 ? 2.756 -26.504 8.009 1.00 39.81 216 HIS A N 1
ATOM 1637 C CA . HIS A 1 216 ? 2.126 -27.635 7.335 1.00 39.81 216 HIS A CA 1
ATOM 1638 C C . HIS A 1 216 ? 2.747 -28.902 7.912 1.00 39.81 216 HIS A C 1
ATOM 1640 O O . HIS A 1 216 ? 3.972 -28.858 8.181 1.00 39.81 216 HIS A O 1
#

Sequence (216 aa):
MYSQVQESVTEAFRRFAAMGIEANRPDDFYAEMLKTDQQMGKIRENLADQQKRIEIVEERKRRQAEKKFGKKMQVAAAQARAAQKRENLAEIEKWKESKGEDVSASVEKTLEKVSKKGNQQPGGAEVGTAGHGKGGKGGKGGKGGKGKTNKKRLAKDKKYGHGGPKRALKNNSADSCRDVSSFKASKHSPMGKGKGRGKGKGKGVKKPIKKAGGKH